Protein AF-A0A817ZYZ0-F1 (afdb_monomer_lite)

Foldseek 3Di:
DDDPVRVVVVLVVLVVVLVVVLVVQVVLQPPDPVVADQDAADQLVPDDLVPDRLSRLQNNCVNVVHDSHDTSVVSSVVSVVVSVVVVVVVVVVVVPPDDDDDDDDDDDDDDDDDDDDDDPPDDPPPDDDPVVSVVVSVVSCVVSDDDPDDDDDDDDPPPPPDDDDDDDDDLVCLCCVVVDPPDDVVSPVSNVVSVVVVVVVVVVVVVVVVVVVVVVVD

pLDDT: mean 71.79, std 19.06, range [24.38, 96.81]

Secondary structure (DSSP, 8-state):
---HHHHHHHHHHHHHHHHHHHHHHHHGGG--GGG---PPPPPGGG--TTT--HHHHHHHHHHTT----S-HHHHHHHHHHHHHHHHHHHHHHHTTSS----------------------------PPPHHHHHHHHHHHHHHS---SS----------TT---------HHHHHGGGGSTT--GGGHHHHHHHHHHHHHHHHHHHHHHHHHHHHTT-

Radius of gyration: 31.23 Å; chains: 1; bounding box: 71×42×100 Å

Sequence (218 aa):
MPSSLEWEETISMYKQACNEEIAEELNEDNISDHNIETRSASHHASIDIENLRVIDLKAELKARGQHVTGLKSDLKKRLAKILQQEKIDEEKTESSTNNNDEQQQQQQSSTTPNETASNSTKIETKEHTQADIDKLRKEIEAKYQLPSHRSILVHPTIAKGDKFDCRIVSLHYLLNYANKDTIKEKCFELYLFSEAFNEMLMRDYSYHIYRSLYSCLE

Structure (mmCIF, N/CA/C/O backbone):
data_AF-A0A817ZYZ0-F1
#
_entry.id   AF-A0A817ZYZ0-F1
#
loop_
_atom_site.group_PDB
_atom_site.id
_atom_site.type_symbol
_atom_site.label_atom_id
_atom_site.label_alt_id
_atom_site.label_comp_id
_atom_site.label_asym_id
_atom_site.label_entity_id
_atom_site.label_seq_id
_atom_site.pdbx_PDB_ins_code
_atom_site.Cartn_x
_atom_site.Cartn_y
_atom_site.Cartn_z
_atom_site.occupancy
_atom_site.B_iso_or_equiv
_atom_site.auth_seq_id
_atom_site.auth_comp_id
_atom_site.auth_asym_id
_atom_site.auth_atom_id
_atom_site.pdbx_PDB_model_num
ATOM 1 N N . MET A 1 1 ? 5.639 -3.763 -13.311 1.00 50.72 1 MET A N 1
ATOM 2 C CA . MET A 1 1 ? 4.348 -3.082 -13.056 1.00 50.72 1 MET A CA 1
ATOM 3 C C . MET A 1 1 ? 3.251 -4.107 -13.267 1.00 50.72 1 MET A C 1
ATOM 5 O O . MET A 1 1 ? 3.422 -4.881 -14.205 1.00 50.72 1 MET A O 1
ATOM 9 N N . PRO A 1 2 ? 2.188 -4.126 -12.447 1.00 67.81 2 PRO A N 1
ATOM 10 C CA . PRO A 1 2 ? 1.114 -5.096 -12.609 1.00 67.81 2 PRO A CA 1
ATOM 11 C C . PRO A 1 2 ? 0.503 -5.029 -14.011 1.00 67.81 2 PRO A C 1
ATOM 13 O O . PRO A 1 2 ? 0.390 -3.943 -14.601 1.00 67.81 2 PRO A O 1
ATOM 16 N N . SER A 1 3 ? 0.129 -6.183 -14.551 1.00 81.12 3 SER A N 1
ATOM 17 C CA . SER A 1 3 ? -0.647 -6.270 -15.785 1.00 81.12 3 SER A CA 1
ATOM 18 C C . SER A 1 3 ? -2.055 -5.689 -15.581 1.00 81.12 3 SER A C 1
ATOM 20 O O . SER A 1 3 ? -2.501 -5.466 -14.456 1.00 81.12 3 SER A O 1
ATOM 22 N N . SER A 1 4 ? -2.776 -5.415 -16.675 1.00 77.12 4 SER A N 1
ATOM 23 C CA . SER A 1 4 ? -4.171 -4.953 -16.564 1.00 77.12 4 SER A CA 1
ATOM 24 C C . SER A 1 4 ? -5.053 -5.987 -15.861 1.00 77.12 4 SER A C 1
ATOM 26 O O . SER A 1 4 ? -5.919 -5.610 -15.083 1.00 77.12 4 SER A O 1
ATOM 28 N N . LEU A 1 5 ? -4.783 -7.276 -16.100 1.00 83.19 5 LEU A N 1
ATOM 29 C CA . LEU A 1 5 ? -5.504 -8.382 -15.473 1.00 83.19 5 LEU A CA 1
ATOM 30 C C . LEU A 1 5 ? -5.254 -8.412 -13.961 1.00 83.19 5 LEU A C 1
ATOM 32 O O . LEU A 1 5 ? -6.193 -8.431 -13.177 1.00 83.19 5 LEU A O 1
ATOM 36 N N . GLU A 1 6 ? -3.984 -8.317 -13.558 1.00 83.38 6 GLU A N 1
ATOM 37 C CA . GLU A 1 6 ? -3.589 -8.294 -12.144 1.00 83.38 6 GLU A CA 1
ATOM 38 C C . GLU A 1 6 ? -4.199 -7.091 -11.408 1.00 83.38 6 GLU A C 1
ATOM 40 O O . GLU A 1 6 ? -4.553 -7.199 -10.235 1.00 83.38 6 GLU A O 1
ATOM 45 N N . TRP A 1 7 ? -4.358 -5.949 -12.093 1.00 78.19 7 TRP A N 1
ATOM 46 C CA . TRP A 1 7 ? -5.018 -4.757 -11.549 1.00 78.19 7 TRP A CA 1
ATOM 47 C C . TRP A 1 7 ? -6.526 -4.954 -11.348 1.00 78.19 7 TRP A C 1
ATOM 49 O O . TRP A 1 7 ? -7.082 -4.552 -10.326 1.00 78.19 7 TRP A O 1
ATOM 59 N N . GLU A 1 8 ? -7.201 -5.590 -12.305 1.00 83.81 8 GLU A N 1
ATOM 60 C CA . GLU A 1 8 ? -8.626 -5.921 -12.194 1.00 83.81 8 GLU A CA 1
ATOM 61 C C . GLU A 1 8 ? -8.887 -6.928 -11.068 1.00 83.81 8 GLU A C 1
ATOM 63 O O . GLU A 1 8 ? -9.817 -6.742 -10.278 1.00 83.81 8 GLU A O 1
ATOM 68 N N . GLU A 1 9 ? -8.025 -7.938 -10.933 1.00 88.06 9 GLU A N 1
ATOM 69 C CA . GLU A 1 9 ? -8.063 -8.900 -9.830 1.00 88.06 9 GLU A CA 1
ATOM 70 C C . GLU A 1 9 ? -7.889 -8.206 -8.474 1.00 88.06 9 GLU A C 1
ATOM 72 O O . GLU A 1 9 ? -8.689 -8.432 -7.563 1.00 88.06 9 GLU A O 1
ATOM 77 N N . THR A 1 10 ? -6.920 -7.290 -8.343 1.00 82.94 10 THR A N 1
ATOM 78 C CA . THR A 1 10 ? -6.727 -6.536 -7.090 1.00 82.94 10 THR A CA 1
ATOM 79 C C . THR A 1 10 ? -7.933 -5.669 -6.748 1.00 82.94 10 THR A C 1
ATOM 81 O O . THR A 1 10 ? -8.351 -5.633 -5.589 1.00 82.94 10 THR A O 1
ATOM 84 N N . ILE A 1 11 ? -8.538 -5.004 -7.739 1.00 81.19 11 ILE A N 1
ATOM 85 C CA . ILE A 1 11 ? -9.776 -4.240 -7.530 1.00 81.19 11 ILE A CA 1
ATOM 86 C C . ILE A 1 11 ? -10.903 -5.159 -7.045 1.00 81.19 11 ILE A C 1
ATOM 88 O O . ILE A 1 11 ? -11.660 -4.782 -6.148 1.00 81.19 11 ILE A O 1
ATOM 92 N N . SER A 1 12 ? -11.029 -6.355 -7.625 1.00 85.12 12 SER A N 1
ATOM 93 C CA . SER A 1 12 ? -12.042 -7.329 -7.218 1.00 85.12 12 SER A CA 1
ATOM 94 C C . SER A 1 12 ? -11.844 -7.776 -5.770 1.00 85.12 12 SER A C 1
ATOM 96 O O . SER A 1 12 ? -12.801 -7.770 -4.996 1.00 85.12 12 SER A O 1
ATOM 98 N N . MET A 1 13 ? -10.606 -8.088 -5.377 1.00 86.94 13 MET A N 1
ATOM 99 C CA . MET A 1 13 ? -10.274 -8.467 -4.000 1.00 86.94 13 MET A CA 1
ATOM 100 C C . MET A 1 13 ? -10.603 -7.353 -2.999 1.00 86.94 13 MET A C 1
ATOM 102 O O . MET A 1 13 ? -11.206 -7.617 -1.964 1.00 86.94 13 MET A O 1
ATOM 106 N N . TYR A 1 14 ? -10.279 -6.098 -3.323 1.00 82.75 14 TYR A N 1
ATOM 107 C CA . TYR A 1 14 ? -10.605 -4.947 -2.470 1.00 82.75 14 TYR A CA 1
ATOM 108 C C . TYR A 1 14 ? -12.114 -4.761 -2.283 1.00 82.75 14 TYR A C 1
ATOM 110 O O . TYR A 1 14 ? -12.578 -4.489 -1.177 1.00 82.75 14 TYR A O 1
ATOM 118 N N . LYS A 1 15 ? -12.897 -4.936 -3.353 1.00 84.56 15 LYS A N 1
ATOM 119 C CA . LYS A 1 15 ? -14.364 -4.885 -3.276 1.00 84.56 15 LYS A CA 1
ATOM 120 C C . LYS A 1 15 ? -14.929 -6.023 -2.435 1.00 84.56 15 LYS A C 1
ATOM 122 O O . LYS A 1 15 ? -15.888 -5.810 -1.700 1.00 84.56 15 LYS A O 1
ATOM 127 N N . GLN A 1 16 ? -14.350 -7.217 -2.539 1.00 86.00 16 GLN A N 1
ATOM 128 C CA . GLN A 1 16 ? -14.756 -8.354 -1.722 1.00 86.00 16 GLN A CA 1
ATOM 129 C C . GLN A 1 16 ? -14.481 -8.097 -0.236 1.00 86.00 16 GLN A C 1
ATOM 131 O O . GLN A 1 16 ? -15.401 -8.236 0.561 1.00 86.00 16 GLN A O 1
ATOM 136 N N . ALA A 1 17 ? -13.280 -7.630 0.118 1.00 84.31 17 ALA A N 1
ATOM 137 C CA . ALA A 1 17 ? -12.936 -7.279 1.498 1.00 84.31 17 ALA A CA 1
ATOM 138 C C . ALA A 1 17 ? -13.859 -6.185 2.066 1.00 84.31 17 ALA A C 1
ATOM 140 O O . ALA A 1 17 ? -14.333 -6.287 3.193 1.00 84.31 17 ALA A O 1
ATOM 141 N N . CYS A 1 18 ? -14.187 -5.175 1.254 1.00 83.69 18 CYS A N 1
ATOM 142 C CA . CYS A 1 18 ? -15.155 -4.142 1.619 1.00 83.69 18 CYS A CA 1
ATOM 143 C C . CYS A 1 18 ? -16.539 -4.737 1.941 1.00 83.69 18 CYS A C 1
ATOM 145 O O . CYS A 1 18 ? -17.142 -4.396 2.957 1.00 83.69 18 CYS A O 1
ATOM 147 N N . ASN A 1 19 ? -17.028 -5.659 1.106 1.00 79.75 19 ASN A N 1
ATOM 148 C CA . ASN A 1 19 ? -18.309 -6.332 1.323 1.00 79.75 19 ASN A CA 1
ATOM 149 C C . ASN A 1 19 ? -18.301 -7.249 2.555 1.00 79.75 19 ASN A C 1
ATOM 151 O O . ASN A 1 19 ? -19.318 -7.333 3.241 1.00 79.75 19 ASN A O 1
ATOM 155 N N . GLU A 1 20 ? -17.188 -7.930 2.828 1.00 83.56 20 GLU A N 1
ATOM 156 C CA . GLU A 1 20 ? -17.019 -8.777 4.014 1.00 83.56 20 GLU A CA 1
ATOM 157 C C . GLU A 1 20 ? -17.035 -7.937 5.301 1.00 83.56 20 GLU A C 1
ATOM 159 O O . GLU A 1 20 ? -17.792 -8.266 6.209 1.00 83.56 20 GLU A O 1
ATOM 164 N N . GLU A 1 21 ? -16.340 -6.793 5.349 1.00 80.12 21 GLU A N 1
ATOM 165 C CA . GLU A 1 21 ? -16.372 -5.876 6.508 1.00 80.12 21 GLU A CA 1
ATOM 166 C C . GLU A 1 21 ? -17.779 -5.293 6.739 1.00 80.12 21 GLU A C 1
ATOM 168 O O . GLU A 1 21 ? -18.246 -5.209 7.876 1.00 80.12 21 GLU A O 1
ATOM 173 N N . ILE A 1 22 ? -18.503 -4.954 5.663 1.00 78.00 22 ILE A N 1
ATOM 174 C CA . ILE A 1 22 ? -19.914 -4.542 5.751 1.00 78.00 22 ILE A CA 1
ATOM 175 C C . ILE A 1 22 ? -20.770 -5.674 6.342 1.00 78.00 22 ILE A C 1
ATOM 177 O O . ILE A 1 22 ? -21.634 -5.420 7.180 1.00 78.00 22 ILE A O 1
ATOM 181 N N . ALA A 1 23 ? -20.561 -6.918 5.904 1.00 77.81 23 ALA A N 1
ATOM 182 C CA . ALA A 1 23 ? -21.332 -8.065 6.374 1.00 77.81 23 ALA A CA 1
ATOM 183 C C . ALA A 1 23 ? -21.017 -8.431 7.833 1.00 77.81 23 ALA A C 1
ATOM 185 O O . ALA A 1 23 ? -21.926 -8.820 8.563 1.00 77.81 23 ALA A O 1
ATOM 186 N N . GLU A 1 24 ? -19.764 -8.302 8.269 1.00 75.88 24 GLU A N 1
ATOM 187 C CA . GLU A 1 24 ? -19.356 -8.525 9.658 1.00 75.88 24 GLU A CA 1
ATOM 188 C C . GLU A 1 24 ? -19.983 -7.497 10.603 1.00 75.88 24 GLU A C 1
ATOM 190 O O . GLU A 1 24 ? -20.628 -7.894 11.572 1.00 75.88 24 GLU A O 1
ATOM 195 N N . GLU A 1 25 ? -19.900 -6.198 10.292 1.00 70.69 25 GLU A N 1
ATOM 196 C CA . GLU A 1 25 ? -20.529 -5.149 11.112 1.00 70.69 25 GLU A CA 1
ATOM 197 C C . GLU A 1 25 ? -22.056 -5.329 11.205 1.00 70.69 25 GLU A C 1
ATOM 199 O O . GLU A 1 25 ? -22.631 -5.121 12.269 1.00 70.69 25 GLU A O 1
ATOM 204 N N . LEU A 1 26 ? -22.716 -5.790 10.132 1.00 67.94 26 LEU A N 1
ATOM 205 C CA . LEU A 1 26 ? -24.159 -6.075 10.142 1.00 67.94 26 LEU A CA 1
ATOM 206 C C . LEU A 1 26 ? -24.528 -7.387 10.863 1.00 67.94 26 LEU A C 1
ATOM 208 O O . LEU A 1 26 ? -25.645 -7.515 11.367 1.00 67.94 26 LEU A O 1
ATOM 212 N N . ASN A 1 27 ? -23.631 -8.377 10.914 1.00 65.25 27 ASN A N 1
ATOM 213 C CA . ASN A 1 27 ? -23.882 -9.667 11.569 1.00 65.25 27 ASN A CA 1
ATOM 214 C C . ASN A 1 27 ? -23.536 -9.665 13.068 1.00 65.25 27 ASN A C 1
ATOM 216 O O . ASN A 1 27 ? -24.168 -10.405 13.827 1.00 65.25 27 ASN A O 1
ATOM 220 N N . GLU A 1 28 ? -22.581 -8.848 13.527 1.00 54.69 28 GLU A N 1
ATOM 221 C CA . GLU A 1 28 ? -22.225 -8.731 14.955 1.00 54.69 28 GLU A CA 1
ATOM 222 C C . GLU A 1 28 ? -23.383 -8.166 15.816 1.00 54.69 28 GLU A C 1
ATOM 224 O O . GLU A 1 28 ? -23.441 -8.394 17.033 1.00 54.69 28 GLU A O 1
ATOM 229 N N . ASP A 1 29 ? -24.375 -7.522 15.195 1.00 54.25 29 ASP A N 1
ATOM 230 C CA . ASP A 1 29 ? -25.591 -7.048 15.863 1.00 54.25 29 ASP A CA 1
ATOM 231 C C . ASP A 1 29 ? -26.551 -8.1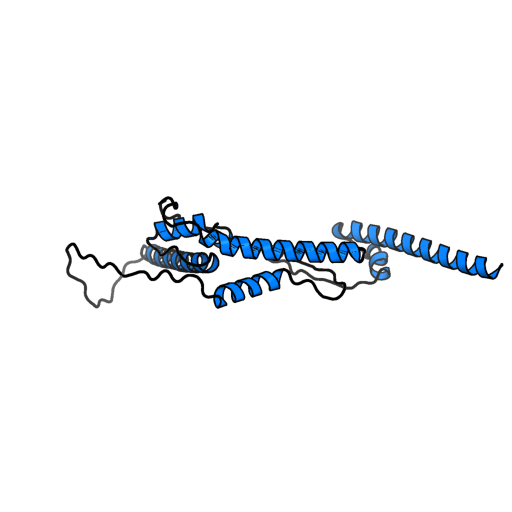85 16.273 1.00 54.25 29 ASP A C 1
ATOM 233 O O . ASP A 1 29 ? -27.331 -8.014 17.214 1.00 54.25 29 ASP A O 1
ATOM 237 N N . ASN A 1 30 ? -26.438 -9.383 15.676 1.00 51.84 30 ASN A N 1
ATOM 238 C CA . ASN A 1 30 ? -27.308 -10.539 15.960 1.00 51.84 30 ASN A CA 1
ATOM 239 C C . ASN A 1 30 ? -26.918 -11.360 17.206 1.00 51.84 30 ASN A C 1
ATOM 241 O O . ASN A 1 30 ? -27.543 -12.382 17.504 1.00 51.84 30 ASN A O 1
ATOM 245 N N . ILE A 1 31 ? -25.906 -10.942 17.974 1.00 55.81 31 ILE A N 1
ATOM 246 C CA . ILE A 1 31 ? -25.594 -11.592 19.255 1.00 55.81 31 ILE A CA 1
ATOM 247 C C . ILE A 1 31 ? -26.708 -11.262 20.255 1.00 55.81 31 ILE A C 1
ATOM 249 O O . ILE A 1 31 ? -26.768 -10.150 20.788 1.00 55.81 31 ILE A O 1
ATOM 253 N N . SER A 1 32 ? -27.576 -12.247 20.509 1.00 55.56 32 SER A N 1
ATOM 254 C CA . SER A 1 32 ? -28.676 -12.157 21.471 1.00 55.56 32 SER A CA 1
ATOM 255 C C . SER A 1 32 ? -28.164 -11.814 22.875 1.00 55.56 32 SER A C 1
ATOM 257 O O . SER A 1 32 ? -27.241 -12.470 23.369 1.00 55.56 32 SER A O 1
ATOM 259 N N . ASP A 1 33 ? -28.827 -10.874 23.555 1.00 58.09 33 ASP A N 1
ATOM 260 C CA . ASP A 1 33 ? -28.498 -10.396 24.915 1.00 58.09 33 ASP A CA 1
ATOM 261 C C . ASP A 1 33 ? -28.366 -11.502 25.977 1.00 58.09 33 ASP A C 1
ATOM 263 O O . ASP A 1 33 ? -27.727 -11.311 27.023 1.00 58.09 33 ASP A O 1
ATOM 267 N N . HIS A 1 34 ? -28.958 -12.670 25.711 1.00 55.44 34 HIS A N 1
ATOM 268 C CA . HIS A 1 34 ? -28.918 -13.832 26.591 1.00 55.44 34 HIS A CA 1
ATOM 269 C C . HIS A 1 34 ? -27.566 -14.548 26.648 1.00 55.44 34 HIS A C 1
ATOM 271 O O . HIS A 1 34 ? -27.314 -15.224 27.639 1.00 55.44 34 HIS A O 1
ATOM 277 N N . ASN A 1 35 ? -26.687 -14.378 25.657 1.00 57.28 35 ASN A N 1
ATOM 278 C CA . ASN A 1 35 ? -25.417 -15.115 25.583 1.00 57.28 35 ASN A CA 1
ATOM 279 C C . ASN A 1 35 ? -24.213 -14.333 26.148 1.00 57.28 35 ASN A C 1
ATOM 281 O O . ASN A 1 35 ? -23.063 -14.712 25.949 1.00 57.28 35 ASN A O 1
ATOM 285 N N . ILE A 1 36 ? -24.471 -13.206 26.819 1.00 65.31 36 ILE A N 1
ATOM 286 C CA . ILE A 1 36 ? -23.442 -12.280 27.306 1.00 65.31 36 ILE A CA 1
ATOM 287 C C . ILE A 1 36 ? -23.246 -12.503 28.805 1.00 65.31 36 ILE A C 1
ATOM 289 O O . ILE A 1 36 ? -24.108 -12.113 29.606 1.00 65.31 36 ILE A O 1
ATOM 293 N N . GLU A 1 37 ? -22.118 -13.125 29.161 1.00 60.81 37 GLU A N 1
ATOM 294 C CA . GLU A 1 37 ? -21.677 -13.337 30.543 1.00 60.81 37 GLU A CA 1
ATOM 295 C C . GLU A 1 37 ? -21.596 -12.006 31.301 1.00 60.81 37 GLU A C 1
ATOM 297 O O . GLU A 1 37 ? -20.947 -11.053 30.868 1.00 60.81 37 GLU A O 1
ATOM 302 N N . THR A 1 38 ? -22.238 -11.941 32.467 1.00 58.25 38 THR A N 1
ATOM 303 C CA . THR A 1 38 ? -22.106 -10.814 33.392 1.00 58.25 38 THR A CA 1
ATOM 304 C C . THR A 1 38 ? -20.776 -10.931 34.130 1.00 58.25 38 THR A C 1
ATOM 306 O O . THR A 1 38 ? -20.653 -11.711 35.075 1.00 58.25 38 THR A O 1
ATOM 309 N N . ARG A 1 39 ? -19.773 -10.175 33.684 1.00 66.31 39 ARG A N 1
ATOM 310 C CA . ARG A 1 39 ? -18.489 -10.007 34.381 1.00 66.31 39 ARG A CA 1
ATOM 311 C C . ARG A 1 39 ? -18.499 -8.708 35.192 1.00 66.31 39 ARG A C 1
ATOM 313 O O . ARG A 1 39 ? -19.362 -7.857 34.988 1.00 66.31 39 ARG A O 1
ATOM 320 N N . SER A 1 40 ? -17.566 -8.563 36.131 1.00 67.44 40 SER A N 1
ATOM 321 C CA . SER A 1 40 ? -17.344 -7.296 36.841 1.00 67.44 40 SER A CA 1
ATOM 322 C C . SER A 1 40 ? -16.772 -6.243 35.890 1.00 67.44 40 SER A C 1
ATOM 324 O O . SER A 1 40 ? -15.948 -6.586 35.046 1.00 67.44 40 SER A O 1
ATOM 326 N N .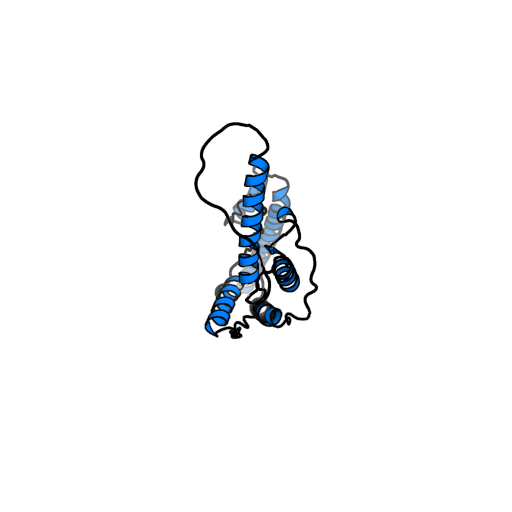 ALA A 1 41 ? -17.179 -4.981 36.045 1.00 76.81 41 ALA A N 1
ATOM 327 C CA . ALA A 1 41 ? -16.692 -3.872 35.225 1.00 76.81 41 ALA A CA 1
ATOM 328 C C . ALA A 1 41 ? -15.166 -3.715 35.356 1.00 76.81 41 ALA A C 1
ATOM 330 O O . ALA A 1 41 ? -14.651 -3.611 36.472 1.00 76.81 41 ALA A O 1
ATOM 331 N N . SER A 1 42 ? -14.447 -3.699 34.230 1.00 80.12 42 SER A N 1
ATOM 332 C CA . SER A 1 42 ? -12.992 -3.486 34.225 1.00 80.12 42 SER A CA 1
ATOM 333 C C . SER A 1 42 ? -12.654 -2.017 34.508 1.00 80.12 42 SER A C 1
ATOM 335 O O . SER A 1 42 ? -13.452 -1.131 34.221 1.00 80.12 42 SER A O 1
ATOM 337 N N . HIS A 1 43 ? -11.472 -1.722 35.053 1.00 80.94 43 HIS A N 1
ATOM 338 C CA . HIS A 1 43 ? -11.062 -0.345 35.368 1.00 80.94 43 HIS A CA 1
ATOM 339 C C . HIS A 1 43 ? -10.821 0.485 34.093 1.00 80.94 43 HIS A C 1
ATOM 341 O O . HIS A 1 43 ? -10.196 -0.016 33.153 1.00 80.94 43 HIS A O 1
ATOM 347 N N . HIS A 1 44 ? -11.235 1.760 34.065 1.00 79.25 44 HIS A N 1
ATOM 348 C CA . HIS A 1 44 ? -11.200 2.622 32.866 1.00 79.25 44 HIS A CA 1
ATOM 349 C C . HIS A 1 44 ? -9.836 2.687 32.163 1.00 79.25 44 HIS A C 1
ATOM 351 O O . HIS A 1 44 ? -9.779 2.666 30.937 1.00 79.25 44 HIS A O 1
ATOM 357 N N . ALA A 1 45 ? -8.735 2.667 32.919 1.00 77.75 45 ALA A N 1
ATOM 358 C CA . ALA A 1 45 ? -7.373 2.713 32.376 1.00 77.75 45 ALA A CA 1
ATOM 359 C C . ALA A 1 45 ? -6.908 1.417 31.674 1.00 77.75 45 ALA A C 1
ATOM 361 O O . ALA A 1 45 ? -5.920 1.438 30.944 1.00 77.75 45 ALA A O 1
ATOM 362 N N . SER A 1 46 ? -7.585 0.289 31.908 1.00 77.69 46 SER A N 1
ATOM 363 C CA . SER A 1 46 ? -7.225 -1.027 31.350 1.00 77.69 46 SER A CA 1
ATOM 364 C C . SER A 1 46 ? -7.998 -1.402 30.083 1.00 77.69 46 SER A C 1
ATOM 366 O O . SER A 1 46 ? -7.716 -2.432 29.474 1.00 77.69 46 SER A O 1
ATOM 368 N N . ILE A 1 47 ? -8.968 -0.577 29.680 1.00 81.00 47 ILE A N 1
ATOM 369 C CA . ILE A 1 47 ? -9.883 -0.874 28.581 1.00 81.00 47 ILE A CA 1
ATOM 370 C C . ILE A 1 47 ? -9.412 -0.156 27.312 1.00 81.00 47 ILE A C 1
ATOM 372 O O . ILE A 1 47 ? -9.424 1.072 27.239 1.00 81.00 47 ILE A O 1
ATOM 376 N N . ASP A 1 48 ? -9.056 -0.924 26.280 1.00 83.25 48 ASP A N 1
ATOM 377 C CA . ASP A 1 48 ? -8.759 -0.388 24.947 1.00 83.25 48 ASP A CA 1
ATOM 378 C C . ASP A 1 48 ? -10.013 -0.382 24.066 1.00 83.25 48 ASP A C 1
ATOM 380 O O . ASP A 1 48 ? -10.328 -1.350 23.375 1.00 83.25 48 ASP A O 1
ATOM 384 N N . ILE A 1 49 ? -10.735 0.737 24.089 1.00 82.25 49 ILE A N 1
ATOM 385 C CA . ILE A 1 49 ? -12.026 0.899 23.407 1.00 82.25 49 ILE A CA 1
ATOM 386 C C . ILE A 1 49 ? -11.918 0.664 21.894 1.00 82.25 49 ILE A C 1
ATOM 388 O O . ILE A 1 49 ? -12.890 0.230 21.272 1.00 82.25 49 ILE A O 1
ATOM 392 N N . GLU A 1 50 ? -10.760 0.931 21.284 1.00 82.12 50 GLU A N 1
ATOM 393 C CA . GLU A 1 50 ? -10.631 0.846 19.830 1.00 82.12 50 GLU A CA 1
ATOM 394 C C . GLU A 1 50 ? -10.583 -0.589 19.310 1.00 82.12 50 GLU A C 1
ATOM 396 O O . GLU A 1 50 ? -11.092 -0.856 18.219 1.00 82.12 50 GLU A O 1
ATOM 401 N N . ASN A 1 51 ? -10.068 -1.522 20.109 1.00 80.12 51 ASN A N 1
ATOM 402 C CA . ASN A 1 51 ? -9.829 -2.900 19.682 1.00 80.12 51 ASN A CA 1
ATOM 403 C C . ASN A 1 51 ? -10.784 -3.927 20.314 1.00 80.12 51 ASN A C 1
ATOM 405 O O . ASN A 1 51 ? -10.641 -5.127 20.079 1.00 80.12 51 ASN A O 1
ATOM 409 N N . LEU A 1 52 ? -11.775 -3.489 21.097 1.00 82.50 52 LEU A N 1
ATOM 410 C CA . LEU A 1 52 ? -12.765 -4.397 21.684 1.00 82.50 52 LEU A CA 1
ATOM 411 C C . LEU A 1 52 ? -13.734 -4.950 20.636 1.00 82.50 52 LEU A C 1
ATOM 413 O O . LEU A 1 52 ? -14.267 -4.227 19.788 1.00 82.50 52 LEU A O 1
ATOM 417 N N . ARG A 1 53 ? -14.024 -6.248 20.758 1.00 83.44 53 ARG A N 1
ATOM 418 C CA . ARG A 1 53 ? -15.080 -6.919 19.990 1.00 83.44 53 ARG A CA 1
ATOM 419 C C . ARG A 1 53 ? -16.449 -6.510 20.525 1.00 83.44 53 ARG A C 1
ATOM 421 O O . ARG A 1 53 ? -16.583 -6.167 21.698 1.00 83.44 53 ARG A O 1
ATOM 428 N N . VAL A 1 54 ? -17.491 -6.622 19.701 1.00 81.69 54 VAL A N 1
ATOM 429 C CA . VAL A 1 54 ? -18.871 -6.274 20.095 1.00 81.69 54 VAL A CA 1
ATOM 430 C C . VAL A 1 54 ? -19.331 -7.039 21.339 1.00 81.69 54 VAL A C 1
ATOM 432 O O . VAL A 1 54 ? -19.955 -6.448 22.214 1.00 81.69 54 VAL A O 1
ATOM 435 N N . ILE A 1 55 ? -18.964 -8.318 21.474 1.00 81.88 55 ILE A N 1
ATOM 436 C CA . ILE A 1 55 ? -19.272 -9.124 22.670 1.00 81.88 55 ILE A CA 1
ATOM 437 C C . ILE A 1 55 ? -18.683 -8.484 23.932 1.00 81.88 55 ILE A C 1
ATOM 439 O O . ILE A 1 55 ? -19.382 -8.338 24.934 1.00 81.88 55 ILE A O 1
ATOM 443 N N . ASP A 1 56 ? -17.416 -8.074 23.868 1.00 84.94 56 ASP A N 1
ATOM 444 C CA . ASP A 1 56 ? -16.693 -7.502 25.002 1.00 84.94 56 ASP A CA 1
ATOM 445 C C . ASP A 1 56 ? -17.223 -6.085 25.323 1.00 84.94 56 ASP A C 1
ATOM 447 O O . ASP A 1 56 ? -17.432 -5.751 26.488 1.00 84.94 56 ASP A O 1
ATOM 451 N N . LEU A 1 57 ? -17.567 -5.288 24.298 1.00 85.94 57 LEU A N 1
ATOM 452 C CA . LEU A 1 57 ? -18.240 -3.988 24.454 1.00 85.94 57 LEU A CA 1
ATOM 453 C C . LEU A 1 57 ? -19.601 -4.125 25.151 1.00 85.94 57 LEU A C 1
ATOM 455 O O . LEU A 1 57 ? -19.907 -3.367 26.074 1.00 85.94 57 LEU A O 1
ATOM 459 N N . LYS A 1 58 ? -20.424 -5.094 24.728 1.00 86.75 58 LYS A N 1
ATOM 460 C CA . LYS A 1 58 ? -21.721 -5.360 25.358 1.00 86.75 58 LYS A CA 1
ATOM 461 C C . LYS A 1 58 ? -21.544 -5.874 26.790 1.00 86.75 58 LYS A C 1
ATOM 463 O O . LYS A 1 58 ? -22.294 -5.454 27.665 1.00 86.75 58 LYS A O 1
ATOM 468 N N . ALA A 1 59 ? -20.553 -6.723 27.061 1.00 86.19 59 ALA A N 1
ATOM 469 C CA . ALA A 1 59 ? -20.266 -7.206 28.413 1.00 86.19 59 ALA A CA 1
ATOM 470 C C . ALA A 1 59 ? -19.873 -6.062 29.368 1.00 86.19 59 ALA A C 1
ATOM 472 O O . ALA A 1 59 ? -20.440 -5.963 30.455 1.00 86.19 59 ALA A O 1
ATOM 473 N N . GLU A 1 60 ? -18.981 -5.158 28.949 1.00 87.12 60 GLU A N 1
ATOM 474 C CA . GLU A 1 60 ? -18.552 -4.002 29.756 1.00 87.12 60 GLU A CA 1
ATOM 475 C C . GLU A 1 60 ? -19.678 -2.982 29.986 1.00 87.12 60 GLU A C 1
ATOM 477 O O . GLU A 1 60 ? -19.794 -2.411 31.074 1.00 87.12 60 GLU A O 1
ATOM 482 N N . LEU A 1 61 ? -20.546 -2.769 28.990 1.00 87.25 61 LEU A N 1
ATOM 483 C CA . LEU A 1 61 ? -21.747 -1.942 29.140 1.00 87.25 61 LEU A CA 1
ATOM 484 C C . LEU A 1 61 ? -22.761 -2.596 30.091 1.00 87.25 61 LEU A C 1
ATOM 486 O O . LEU A 1 61 ? -23.281 -1.925 30.983 1.00 87.25 61 LEU A O 1
ATOM 490 N N . LYS A 1 62 ? -22.996 -3.909 29.971 1.00 86.56 62 LYS A N 1
ATOM 491 C CA . LYS A 1 62 ? -23.900 -4.669 30.852 1.00 86.56 62 LYS A CA 1
ATOM 492 C C . LYS A 1 62 ? -23.408 -4.671 32.299 1.00 86.56 62 LYS A C 1
ATOM 494 O O . LYS A 1 62 ? -24.209 -4.475 33.209 1.00 86.56 62 LYS A O 1
ATOM 499 N N . ALA A 1 63 ? -22.099 -4.822 32.510 1.00 86.25 63 ALA A N 1
ATOM 500 C CA . ALA A 1 63 ? -21.459 -4.763 33.825 1.00 86.25 63 ALA A CA 1
ATOM 501 C C . ALA A 1 63 ? -21.664 -3.410 34.531 1.00 86.25 63 ALA A C 1
ATOM 503 O O . ALA A 1 63 ? -21.724 -3.351 35.756 1.00 86.25 63 ALA A O 1
ATOM 504 N N . ARG A 1 64 ? -21.827 -2.331 33.755 1.00 86.00 64 ARG A N 1
ATOM 505 C CA . ARG A 1 64 ? -22.104 -0.962 34.227 1.00 86.00 64 ARG A CA 1
ATOM 506 C C . ARG A 1 64 ? -23.595 -0.611 34.266 1.00 86.00 64 ARG A C 1
ATOM 508 O O . ARG A 1 64 ? -23.947 0.550 34.466 1.00 86.00 64 ARG A O 1
ATOM 515 N N . GLY A 1 65 ? -24.478 -1.586 34.037 1.00 81.50 65 GLY A N 1
ATOM 516 C CA . GLY A 1 65 ? -25.930 -1.380 34.008 1.00 81.50 65 GLY A CA 1
ATOM 517 C C . GLY A 1 65 ? -26.412 -0.540 32.823 1.00 81.50 65 GLY A C 1
ATOM 518 O O . GLY A 1 65 ? -27.459 0.099 32.900 1.00 81.50 65 GLY A O 1
ATOM 519 N N . GLN A 1 66 ? -25.641 -0.503 31.737 1.00 85.81 66 GLN A N 1
ATOM 520 C CA . GLN A 1 66 ? -25.930 0.301 30.556 1.00 85.81 66 GLN A CA 1
ATOM 521 C C . GLN A 1 66 ? -26.568 -0.539 29.460 1.00 85.81 66 GLN A C 1
ATOM 523 O O . GLN A 1 66 ? -26.423 -1.758 29.389 1.00 85.81 66 GLN A O 1
ATOM 528 N N . HIS A 1 67 ? -27.283 0.146 28.577 1.00 81.38 67 HIS A N 1
ATOM 529 C CA . HIS A 1 67 ? -27.944 -0.482 27.448 1.00 81.38 67 HIS A CA 1
ATOM 530 C C . HIS A 1 67 ? -26.927 -0.986 26.408 1.00 81.38 67 HIS A C 1
ATOM 532 O O . HIS A 1 67 ? -25.989 -0.269 26.045 1.00 81.38 67 HIS A O 1
ATOM 538 N N . VAL A 1 68 ? -27.146 -2.203 25.904 1.00 83.06 68 VAL A N 1
ATOM 539 C CA . VAL A 1 68 ? -26.185 -2.985 25.099 1.00 83.06 68 VAL A CA 1
ATOM 540 C C . VAL A 1 68 ? -26.573 -3.160 23.630 1.00 83.06 68 VAL A C 1
ATOM 542 O O . VAL A 1 68 ? -25.902 -3.891 22.908 1.00 83.06 68 VAL A O 1
ATOM 545 N N . THR A 1 69 ? -27.620 -2.484 23.155 1.00 80.12 69 THR A N 1
ATOM 546 C CA . THR A 1 69 ? -28.009 -2.558 21.737 1.00 80.12 69 THR A CA 1
ATOM 547 C C . THR A 1 69 ? -27.527 -1.341 20.939 1.00 80.12 69 THR A C 1
ATOM 549 O O . THR A 1 69 ? -27.227 -0.272 21.507 1.00 80.12 69 THR A O 1
ATOM 552 N N . GLY A 1 70 ? -27.442 -1.533 19.620 1.00 74.31 70 GLY A N 1
ATOM 553 C CA . GLY A 1 70 ? -26.902 -0.595 18.635 1.00 74.31 70 GLY A CA 1
ATOM 554 C C . GLY A 1 70 ? -25.567 -1.059 18.044 1.00 74.31 70 GLY A C 1
ATOM 555 O O . GLY A 1 70 ? -24.932 -1.956 18.601 1.00 74.31 70 GLY A O 1
ATOM 556 N N . LEU A 1 71 ? -25.148 -0.400 16.956 1.00 75.12 71 LEU A N 1
ATOM 557 C CA . LEU A 1 71 ? -23.920 -0.713 16.219 1.00 75.12 71 LEU A CA 1
ATOM 558 C C . LEU A 1 71 ? -22.682 -0.668 17.123 1.00 75.12 71 LEU A C 1
ATOM 560 O O . LEU A 1 71 ? -22.614 0.107 18.085 1.00 75.12 71 LEU A O 1
ATOM 564 N N . LYS A 1 72 ? -21.629 -1.391 16.735 1.00 81.12 72 LYS A N 1
ATOM 565 C CA . LYS A 1 72 ? -20.308 -1.371 17.389 1.00 81.12 72 LYS A CA 1
ATOM 566 C C . LYS A 1 72 ? -19.796 0.040 17.674 1.00 81.12 72 LYS A C 1
ATOM 568 O O . LYS A 1 72 ? -19.302 0.311 18.768 1.00 81.12 72 LYS A O 1
ATOM 573 N N . SER A 1 73 ? -19.952 0.962 16.723 1.00 77.88 73 SER A N 1
ATOM 574 C CA . SER A 1 73 ? -19.528 2.360 16.882 1.00 77.88 73 SER A CA 1
ATOM 575 C C . SER A 1 73 ? -20.304 3.106 17.979 1.00 77.88 73 SER A C 1
ATOM 577 O O . SER A 1 73 ? -19.727 3.927 18.695 1.00 77.88 73 SER A O 1
ATOM 579 N N . ASP A 1 74 ? -21.586 2.798 18.169 1.00 80.25 74 ASP A N 1
ATOM 580 C CA . ASP A 1 74 ? -22.416 3.395 19.213 1.00 80.25 74 ASP A CA 1
ATOM 581 C C . ASP A 1 74 ? -22.138 2.771 20.579 1.00 80.25 74 ASP A C 1
ATOM 583 O O . ASP A 1 74 ? -22.081 3.494 21.578 1.00 80.25 74 ASP A O 1
ATOM 587 N N . LEU A 1 75 ? -21.878 1.460 20.627 1.00 85.75 75 LEU A N 1
ATOM 588 C CA . LEU A 1 75 ? -21.399 0.780 21.832 1.00 85.75 75 LEU A CA 1
ATOM 589 C C . LEU A 1 75 ? -20.050 1.359 22.284 1.00 85.75 75 LEU A C 1
ATOM 591 O O . LEU A 1 75 ? -19.900 1.701 23.459 1.00 85.75 75 LEU A O 1
ATOM 595 N N . LYS A 1 76 ? -19.112 1.577 21.349 1.00 86.94 76 LYS A N 1
ATOM 596 C CA . LYS A 1 76 ? -17.826 2.248 21.606 1.00 86.94 76 LYS A CA 1
ATOM 597 C C . LYS A 1 76 ? -18.017 3.655 22.172 1.00 86.94 76 LYS A C 1
ATOM 599 O O . LYS A 1 76 ? -17.453 3.969 23.216 1.00 86.94 76 LYS A O 1
ATOM 604 N N . LYS A 1 77 ? -18.829 4.503 21.527 1.00 85.38 77 LYS A N 1
ATOM 605 C CA . LYS A 1 77 ? -19.100 5.877 22.004 1.00 85.38 77 LYS A CA 1
ATOM 606 C C . LYS A 1 77 ? -19.736 5.887 23.391 1.00 85.38 77 LYS A C 1
ATOM 608 O O . LYS A 1 77 ? -19.369 6.709 24.230 1.00 85.38 77 LYS A O 1
ATOM 613 N N . ARG A 1 78 ? -20.698 4.990 23.631 1.00 88.12 78 ARG A N 1
ATOM 614 C CA . ARG A 1 78 ? -21.390 4.868 24.918 1.00 88.12 78 ARG A CA 1
ATOM 615 C C . ARG A 1 78 ? -20.403 4.480 26.014 1.00 88.12 78 ARG A C 1
ATOM 617 O O . ARG A 1 78 ? -20.343 5.179 27.021 1.00 88.12 78 ARG A O 1
ATOM 624 N N . LEU A 1 79 ? -19.593 3.445 25.782 1.00 86.88 79 LEU A N 1
ATOM 625 C CA . LEU A 1 79 ? -18.559 3.008 26.719 1.00 86.88 79 LEU A CA 1
ATOM 626 C C . LEU A 1 79 ? -17.529 4.119 26.966 1.00 86.88 79 LEU A C 1
ATOM 628 O O . LEU A 1 79 ? -17.265 4.451 28.115 1.00 86.88 79 LEU A O 1
ATOM 632 N N . ALA A 1 80 ? -17.039 4.781 25.914 1.00 88.25 80 ALA A N 1
ATOM 633 C CA . ALA A 1 80 ? -16.090 5.891 26.027 1.00 88.25 80 ALA A CA 1
ATOM 634 C C . ALA A 1 80 ? -16.605 7.041 26.894 1.00 88.25 80 ALA A C 1
ATOM 636 O O . ALA A 1 80 ? -15.864 7.557 27.728 1.00 88.25 80 ALA A O 1
ATOM 637 N N . LYS A 1 81 ? -17.879 7.417 26.745 1.00 88.81 81 LYS A N 1
ATOM 638 C CA . LYS A 1 81 ? -18.491 8.461 27.572 1.00 88.81 81 LYS A CA 1
ATOM 639 C C . LYS A 1 81 ? -18.519 8.077 29.055 1.00 88.81 81 LYS A C 1
ATOM 641 O O . LYS A 1 81 ? -18.292 8.932 29.904 1.00 88.81 81 LYS A O 1
ATOM 646 N N . ILE A 1 82 ? -18.789 6.809 29.363 1.00 86.88 82 ILE A N 1
ATOM 647 C CA . ILE A 1 82 ? -18.845 6.321 30.747 1.00 86.88 82 ILE A CA 1
ATOM 648 C C . ILE A 1 82 ? -17.446 6.265 31.357 1.00 86.88 82 ILE A C 1
ATOM 650 O O . ILE A 1 82 ? -17.255 6.758 32.460 1.00 86.88 82 ILE A O 1
ATOM 654 N N . LEU A 1 83 ? -16.454 5.758 30.622 1.00 87.12 83 LEU A N 1
ATOM 655 C CA . LEU A 1 83 ? -15.070 5.702 31.104 1.00 87.12 83 LEU A CA 1
ATOM 656 C C . LEU A 1 83 ? -14.476 7.099 31.323 1.00 87.12 83 LEU A C 1
ATOM 658 O O . LEU A 1 83 ? -13.742 7.320 32.280 1.00 87.12 83 LEU A O 1
ATOM 662 N N . GLN A 1 84 ? -14.823 8.065 30.467 1.00 85.44 84 GLN A N 1
ATOM 663 C CA . GLN A 1 84 ? -14.462 9.466 30.687 1.00 85.44 84 GLN A CA 1
ATOM 664 C C . GLN A 1 84 ? -15.104 10.030 31.958 1.00 85.44 84 GLN A C 1
ATOM 666 O O . GLN A 1 84 ? -14.450 10.775 32.680 1.00 85.44 84 GLN A O 1
ATOM 671 N N . GLN A 1 85 ? -16.357 9.669 32.243 1.00 83.75 85 GLN A N 1
ATOM 672 C CA . GLN A 1 85 ? -17.043 10.090 33.462 1.00 83.75 85 GLN A CA 1
ATOM 673 C C . GLN A 1 85 ? -16.410 9.462 34.715 1.00 83.75 85 GLN A C 1
ATOM 675 O O . GLN A 1 85 ? -16.117 10.195 35.653 1.00 83.75 85 GLN A O 1
ATOM 680 N N . GLU A 1 86 ? -16.119 8.155 34.698 1.00 85.25 86 GLU A N 1
ATOM 681 C CA . GLU A 1 86 ? -15.409 7.444 35.778 1.00 85.25 86 GLU A CA 1
ATOM 682 C C . GLU A 1 86 ? -14.060 8.109 36.082 1.00 85.25 86 GLU A C 1
ATOM 684 O O . GLU A 1 86 ? -13.758 8.413 37.233 1.00 85.25 86 GLU A O 1
ATOM 689 N N . LYS A 1 87 ? -13.294 8.440 35.036 1.00 84.19 87 LYS A N 1
ATOM 690 C CA . LYS A 1 87 ? -12.014 9.137 35.175 1.00 84.19 87 LYS A CA 1
ATOM 691 C C . LYS A 1 87 ? -12.154 10.528 35.810 1.00 84.19 87 LYS A C 1
ATOM 693 O O . LYS A 1 87 ? -11.354 10.894 36.665 1.00 84.19 87 LYS A O 1
ATOM 698 N N . ILE A 1 88 ? -13.159 11.308 35.403 1.00 81.88 88 ILE A N 1
ATOM 699 C CA . ILE A 1 88 ? -13.419 12.642 35.972 1.00 81.88 88 ILE A CA 1
ATOM 700 C C . ILE A 1 88 ? -13.826 12.539 37.447 1.00 81.88 88 ILE A C 1
ATOM 702 O O . ILE A 1 88 ? -13.450 13.394 38.250 1.00 81.88 88 ILE A O 1
ATOM 706 N N . ASP A 1 89 ? -14.614 11.529 37.805 1.00 80.19 89 ASP A N 1
ATOM 707 C CA . ASP A 1 89 ? -15.073 11.339 39.178 1.00 80.19 89 ASP A CA 1
ATOM 708 C C . ASP A 1 89 ? -13.931 10.850 40.090 1.00 80.19 89 ASP A C 1
ATOM 710 O O . ASP A 1 89 ? -13.811 11.348 41.210 1.00 80.19 89 ASP A O 1
ATOM 714 N N . GLU A 1 90 ? -13.019 10.007 39.589 1.00 76.94 90 GLU A N 1
ATOM 715 C CA . GLU A 1 90 ? -11.784 9.627 40.293 1.00 76.94 90 GLU A CA 1
ATOM 716 C C . GLU A 1 90 ? -10.846 10.821 40.538 1.00 76.94 90 GLU A C 1
ATOM 718 O O . GLU A 1 90 ? -10.411 11.041 41.673 1.00 76.94 90 GLU A O 1
ATOM 723 N N . GLU A 1 91 ? -10.607 11.659 39.520 1.00 73.44 91 GLU A N 1
ATOM 724 C CA . GLU A 1 91 ? -9.783 12.875 39.642 1.00 73.44 91 GLU A CA 1
ATOM 725 C C . GLU A 1 91 ? -10.371 13.873 40.670 1.00 73.44 91 GLU A C 1
ATOM 727 O O . GLU A 1 91 ? -9.632 14.576 41.371 1.00 73.44 91 GLU A O 1
ATOM 732 N N . LYS A 1 92 ? -11.702 13.912 40.830 1.00 68.06 92 LYS A N 1
ATOM 733 C CA . LYS A 1 92 ? -12.383 14.713 41.869 1.00 68.06 92 LYS A CA 1
ATOM 734 C C . LYS A 1 92 ? -12.258 14.113 43.271 1.00 68.06 92 LYS A C 1
ATOM 736 O O . LYS A 1 92 ? -12.184 14.855 44.252 1.00 68.06 92 LYS A O 1
ATOM 741 N N . THR A 1 93 ? -12.226 12.788 43.393 1.00 58.25 93 THR A N 1
ATOM 742 C CA . THR A 1 93 ? -12.014 12.120 44.686 1.00 58.25 93 THR A CA 1
ATOM 743 C C . THR A 1 93 ? -10.557 12.170 45.150 1.00 58.25 93 THR A C 1
ATOM 745 O O . THR A 1 93 ? -10.315 12.382 46.337 1.00 58.25 93 THR A O 1
ATOM 748 N N . GLU A 1 94 ? -9.575 12.089 44.246 1.00 52.19 94 GLU A N 1
ATOM 749 C CA . GLU A 1 94 ? -8.149 12.195 44.604 1.00 52.19 94 GLU A CA 1
ATOM 750 C C . GLU A 1 94 ? -7.725 13.626 44.977 1.00 52.19 94 GLU A C 1
ATOM 752 O O . GLU A 1 94 ? -6.876 13.820 45.850 1.00 52.19 94 GLU A O 1
ATOM 757 N N . SER A 1 95 ? -8.376 14.647 44.409 1.00 45.41 95 SER A N 1
ATOM 758 C CA . SER A 1 95 ? -8.162 16.056 44.782 1.00 45.41 95 SER A CA 1
ATOM 759 C C . SER A 1 95 ? -8.795 16.456 46.123 1.00 45.41 95 SER A C 1
ATOM 761 O O . SER A 1 95 ? -8.556 17.561 46.603 1.00 45.41 95 SER A O 1
ATOM 763 N N . SER A 1 96 ? -9.529 15.550 46.779 1.00 43.50 96 SER A N 1
ATOM 764 C CA . SER A 1 96 ? -10.185 15.802 48.071 1.00 43.50 96 SER A CA 1
ATOM 765 C C . SER A 1 96 ? -9.404 15.283 49.294 1.00 43.50 96 SER A C 1
ATOM 767 O O . SER A 1 96 ? -9.923 15.339 50.406 1.00 43.50 96 SER A O 1
ATOM 769 N N . THR A 1 97 ? -8.153 14.815 49.135 1.00 40.41 97 THR A N 1
ATOM 770 C CA . THR A 1 97 ? -7.338 14.286 50.261 1.00 40.41 97 THR A CA 1
ATOM 771 C C . THR A 1 97 ? -6.135 15.158 50.647 1.00 40.41 97 THR A C 1
ATOM 773 O O . THR A 1 97 ? -5.242 14.692 51.345 1.00 40.41 97 THR A O 1
ATOM 776 N N . ASN A 1 98 ? -6.088 16.434 50.248 1.00 37.94 98 ASN A N 1
ATOM 777 C CA . ASN A 1 98 ? -5.119 17.384 50.806 1.00 37.94 98 ASN A CA 1
ATOM 778 C C . ASN A 1 98 ? -5.712 18.793 50.948 1.00 37.94 98 ASN A C 1
ATOM 780 O O . ASN A 1 98 ? -5.956 19.475 49.957 1.00 37.94 98 ASN A O 1
ATOM 784 N N . ASN A 1 99 ? -5.803 19.211 52.215 1.00 30.14 99 ASN A N 1
ATOM 785 C CA . ASN A 1 99 ? -6.116 20.531 52.779 1.00 30.14 99 ASN A CA 1
ATOM 786 C C . ASN A 1 99 ? -7.571 20.781 53.218 1.00 30.14 99 ASN A C 1
ATOM 788 O O . ASN A 1 99 ? -8.471 21.037 52.423 1.00 30.14 99 ASN A O 1
ATOM 792 N N . ASN A 1 100 ? -7.730 20.783 54.548 1.00 33.97 100 ASN A N 1
ATOM 793 C CA . ASN A 1 100 ? -8.711 21.575 55.287 1.00 33.97 100 ASN A CA 1
ATOM 794 C C . ASN A 1 100 ? -8.651 23.047 54.836 1.00 33.97 100 ASN A C 1
ATOM 796 O O . ASN A 1 100 ? -7.568 23.627 54.825 1.00 33.97 100 ASN A O 1
ATOM 800 N N . ASP A 1 101 ? -9.778 23.652 54.473 1.00 33.22 101 ASP A N 1
ATOM 801 C CA . ASP A 1 101 ? -10.533 24.560 55.351 1.00 33.22 101 ASP A CA 1
ATOM 802 C C . ASP A 1 101 ? -11.694 25.220 54.579 1.00 33.22 101 ASP A C 1
ATOM 804 O O . ASP A 1 101 ? -11.525 25.788 53.507 1.00 33.22 101 ASP A O 1
ATOM 808 N N . GLU A 1 102 ? -12.870 25.109 55.196 1.00 32.22 102 GLU A N 1
ATOM 809 C CA . GLU A 1 102 ? -13.993 26.052 55.243 1.00 32.22 102 GLU A CA 1
ATOM 810 C C . GLU A 1 102 ? -14.644 26.676 53.980 1.00 32.22 102 GLU A C 1
ATOM 812 O O . GLU A 1 102 ? -14.056 27.445 53.229 1.00 32.22 102 GLU A O 1
ATOM 817 N N . GLN A 1 103 ? -15.984 26.515 53.969 1.00 33.34 103 GLN A N 1
ATOM 818 C CA . GLN A 1 103 ? -17.035 27.367 53.371 1.00 33.34 103 GLN A CA 1
ATOM 819 C C . GLN A 1 103 ? -17.263 27.201 51.849 1.00 33.34 103 GLN A C 1
ATOM 821 O O . GLN A 1 103 ? -16.372 27.383 51.041 1.00 33.34 103 GLN A O 1
ATOM 826 N N . GLN A 1 104 ? -18.456 26.860 51.344 1.00 33.72 104 GLN A N 1
ATOM 827 C CA . GLN A 1 104 ? -19.796 27.306 51.734 1.00 33.72 104 GLN A CA 1
ATOM 828 C C . GLN A 1 104 ? -20.880 26.272 51.366 1.00 33.72 104 GLN A C 1
ATOM 830 O O . GLN A 1 104 ? -20.864 25.653 50.306 1.00 33.72 104 GLN A O 1
ATOM 835 N N . GLN A 1 105 ? -21.840 26.138 52.280 1.00 33.84 105 GLN A N 1
ATOM 836 C CA . GLN A 1 105 ? -23.074 25.360 52.186 1.00 33.84 105 GLN A CA 1
ATOM 837 C C . GLN A 1 105 ? -24.109 25.995 51.249 1.00 33.84 105 GLN A C 1
ATOM 839 O O . GLN A 1 105 ? -24.207 27.219 51.207 1.00 33.84 105 GLN A O 1
ATOM 844 N N . GLN A 1 106 ? -24.958 25.133 50.667 1.00 31.95 106 GLN A N 1
ATOM 845 C CA . GLN A 1 106 ? -26.431 25.208 50.478 1.00 31.95 106 GLN A CA 1
ATOM 846 C C . GLN A 1 106 ? -26.784 24.533 49.133 1.00 31.95 106 GLN A C 1
ATOM 848 O O . GLN A 1 106 ? -26.217 24.895 48.116 1.00 31.95 106 GLN A O 1
ATOM 853 N N . GLN A 1 107 ? -27.659 23.529 49.007 1.00 33.06 107 GLN A N 1
ATOM 854 C CA . GLN A 1 107 ? -28.857 23.175 49.770 1.00 33.06 107 GLN A CA 1
ATOM 855 C C . GLN A 1 107 ? -29.234 21.682 49.573 1.00 33.06 107 GLN A C 1
ATOM 857 O O . GLN A 1 107 ? -29.289 21.189 48.453 1.00 33.06 107 GLN A O 1
ATOM 862 N N . GLN A 1 108 ? -29.562 21.041 50.702 1.00 34.56 108 GLN A N 1
ATOM 863 C CA . GLN A 1 108 ? -30.687 20.116 50.955 1.00 34.56 108 GLN A CA 1
ATOM 864 C C . GLN A 1 108 ? -30.761 18.724 50.279 1.00 34.56 108 GLN A C 1
ATOM 866 O O . GLN A 1 108 ? -31.453 18.489 49.295 1.00 34.56 108 GLN A O 1
ATOM 871 N N . SER A 1 109 ? -30.159 17.766 50.991 1.00 30.52 109 SER A N 1
ATOM 872 C CA . SER A 1 109 ? -30.701 16.453 51.405 1.00 30.52 109 SER A CA 1
ATOM 873 C C . SER A 1 109 ? -32.097 16.582 52.075 1.00 30.52 109 SER A C 1
ATOM 875 O O . SER A 1 109 ? -32.399 17.647 52.601 1.00 30.52 109 SER A O 1
ATOM 877 N N . SER A 1 110 ? -33.013 15.613 52.213 1.00 32.12 110 SER A N 1
ATOM 878 C CA . SER A 1 110 ? -32.992 14.135 52.270 1.00 32.12 110 SER A CA 1
ATOM 879 C C . SER A 1 110 ? -34.413 13.657 52.628 1.00 32.12 110 SER A C 1
ATOM 881 O O . SER A 1 110 ? -35.003 14.290 53.499 1.00 32.12 110 SER A O 1
ATOM 883 N N . THR A 1 111 ? -34.895 12.501 52.142 1.00 24.67 111 THR A N 1
ATOM 884 C CA . THR A 1 111 ? -35.418 11.398 53.000 1.00 24.67 111 THR A CA 1
ATOM 885 C C . THR A 1 111 ? -35.587 10.089 52.197 1.00 24.67 111 THR A C 1
ATOM 887 O O . THR A 1 111 ? -36.200 10.074 51.136 1.00 24.67 111 THR A O 1
ATOM 890 N N . THR A 1 112 ? -35.010 9.004 52.712 1.00 28.67 112 THR A N 1
ATOM 891 C CA . THR A 1 112 ? -35.144 7.563 52.371 1.00 28.67 112 THR A CA 1
ATOM 892 C C . THR A 1 112 ? -36.499 6.982 52.851 1.00 28.67 112 THR A C 1
ATOM 894 O O . THR A 1 112 ? -37.228 7.712 53.521 1.00 28.67 112 THR A O 1
ATOM 897 N N . PRO A 1 113 ? -36.805 5.662 52.767 1.00 44.72 113 PRO A N 1
ATOM 898 C CA . PRO A 1 113 ? -36.614 4.609 51.740 1.00 44.72 113 PRO A CA 1
ATOM 899 C C . PRO A 1 113 ? -37.931 3.806 51.464 1.00 44.72 113 PRO A C 1
ATOM 901 O O . PRO A 1 113 ? -38.795 3.778 52.332 1.00 44.72 113 PRO A O 1
ATOM 904 N N . ASN A 1 114 ? -38.097 3.114 50.317 1.00 24.38 114 ASN A N 1
ATOM 905 C CA . ASN A 1 114 ? -38.677 1.745 50.211 1.00 24.38 114 ASN A CA 1
ATOM 906 C C . ASN A 1 114 ? -39.074 1.288 48.790 1.00 24.38 114 ASN A C 1
ATOM 908 O O . ASN A 1 114 ? -39.311 2.069 47.877 1.00 24.38 114 ASN A O 1
ATOM 912 N N . GLU A 1 115 ? -39.117 -0.039 48.706 1.00 30.08 115 GLU A N 1
ATOM 913 C CA . GLU A 1 115 ? -39.355 -1.013 47.642 1.00 30.08 115 GLU A CA 1
ATOM 914 C C . GLU A 1 115 ? -40.522 -0.790 46.654 1.00 30.08 115 GLU A C 1
ATOM 916 O O . GLU A 1 115 ? -41.559 -0.206 46.956 1.00 30.08 115 GLU A O 1
ATOM 921 N N . THR A 1 116 ? -40.383 -1.489 45.515 1.00 32.94 116 THR A N 1
ATOM 922 C CA . THR A 1 116 ? -41.428 -1.986 44.590 1.00 32.94 116 THR A CA 1
ATOM 923 C C . THR A 1 116 ? -42.218 -0.985 43.737 1.00 32.94 116 THR A C 1
ATOM 925 O O . THR A 1 116 ? -43.236 -0.454 44.156 1.00 32.94 116 THR A O 1
ATOM 928 N N . ALA A 1 117 ? -41.844 -0.890 42.454 1.00 28.53 117 ALA A N 1
ATOM 929 C CA . ALA 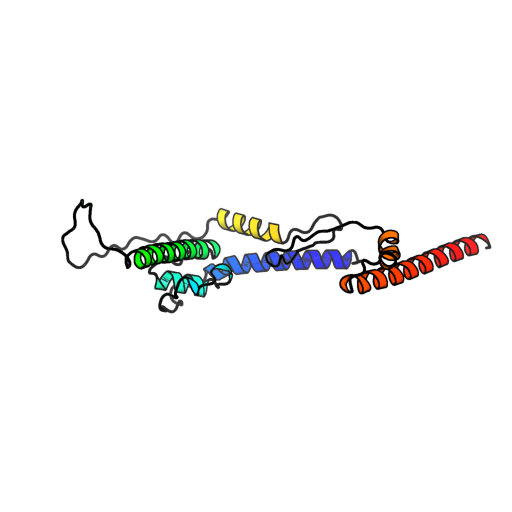A 1 117 ? -42.766 -0.814 41.308 1.00 28.53 117 ALA A CA 1
ATOM 930 C C . ALA A 1 117 ? -41.960 -1.042 40.014 1.00 28.53 117 ALA A C 1
ATOM 932 O O . ALA A 1 117 ? -41.193 -0.191 39.576 1.00 28.53 117 ALA A O 1
ATOM 933 N N . SER A 1 118 ? -41.952 -2.262 39.473 1.00 39.03 118 SER A N 1
ATOM 934 C CA . SER A 1 118 ? -42.667 -2.561 38.222 1.00 39.03 118 SER A CA 1
ATOM 935 C C . SER A 1 118 ? -42.985 -1.322 37.374 1.00 39.03 118 SER A C 1
ATOM 937 O O . SER A 1 118 ? -44.007 -0.672 37.544 1.00 39.03 118 SER A O 1
ATOM 939 N N . ASN A 1 119 ? -42.119 -1.031 36.407 1.00 28.25 119 ASN A N 1
ATOM 940 C CA . ASN A 1 119 ? -42.565 -0.397 35.178 1.00 28.25 119 ASN A CA 1
ATOM 941 C C . ASN A 1 119 ? -41.870 -1.078 34.007 1.00 28.25 119 ASN A C 1
ATOM 943 O O . ASN A 1 119 ? -40.724 -0.810 33.656 1.00 28.25 119 ASN A O 1
ATOM 947 N N . SER A 1 120 ? -42.617 -2.024 33.447 1.00 39.84 120 SER A N 1
ATOM 948 C CA . SER A 1 120 ? -42.478 -2.550 32.103 1.00 39.84 120 SER A CA 1
ATOM 949 C C . SER A 1 120 ? -42.544 -1.397 31.101 1.00 39.84 120 SER A C 1
ATOM 951 O O . SER A 1 120 ? -43.604 -1.088 30.552 1.00 39.84 120 SER A O 1
ATOM 953 N N . THR A 1 121 ? -41.417 -0.740 30.862 1.00 30.84 121 THR A N 1
ATOM 954 C CA . THR A 1 121 ? -41.285 0.153 29.717 1.00 30.84 121 THR A CA 1
ATOM 955 C C . THR A 1 121 ? -41.088 -0.736 28.500 1.00 30.84 121 THR A C 1
ATOM 957 O O . THR A 1 121 ? -40.020 -1.306 28.310 1.00 30.84 121 THR A O 1
ATOM 960 N N . LYS A 1 122 ? -42.164 -0.908 27.724 1.00 38.91 122 LYS A N 1
ATOM 961 C CA . LYS A 1 122 ? -42.163 -1.381 26.332 1.00 38.91 122 LYS A CA 1
ATOM 962 C C . LYS A 1 122 ? -40.896 -0.890 25.620 1.00 38.91 122 LYS A C 1
ATOM 964 O O . LYS A 1 122 ? -40.796 0.293 25.305 1.00 38.91 122 LYS A O 1
ATOM 969 N N . ILE A 1 123 ? -39.943 -1.785 25.379 1.00 34.00 123 ILE A N 1
ATOM 970 C CA . ILE A 1 123 ? -38.797 -1.496 24.522 1.00 34.00 123 ILE A CA 1
ATOM 971 C C . ILE A 1 123 ? -39.219 -1.916 23.122 1.00 34.00 123 ILE A C 1
ATOM 973 O O . ILE A 1 123 ? -39.267 -3.100 22.800 1.00 34.00 123 ILE A O 1
ATOM 977 N N . GLU A 1 124 ? -39.605 -0.929 22.319 1.00 32.53 124 GLU A N 1
ATOM 978 C CA . GLU A 1 124 ? -39.670 -1.082 20.873 1.00 32.53 124 GLU A CA 1
ATOM 979 C C . GLU A 1 124 ? -38.260 -1.430 20.385 1.00 32.53 124 GLU A C 1
ATOM 981 O O . GLU A 1 124 ? -37.346 -0.605 20.419 1.00 32.53 124 GLU A O 1
ATOM 986 N N . THR A 1 125 ? -38.084 -2.678 19.965 1.00 35.12 125 THR A N 1
ATOM 987 C CA . THR A 1 125 ? -36.986 -3.127 19.113 1.00 35.12 125 THR A CA 1
ATOM 988 C C . THR A 1 125 ? -37.007 -2.294 17.838 1.00 35.12 125 THR A C 1
ATOM 990 O O . THR A 1 125 ? -37.751 -2.589 16.905 1.00 35.12 125 THR A O 1
ATOM 993 N N . LYS A 1 126 ? -36.223 -1.215 17.801 1.00 43.38 126 LYS A N 1
ATOM 994 C CA . LYS A 1 126 ? -35.908 -0.536 16.546 1.00 43.38 126 LYS A CA 1
ATOM 995 C C . LYS A 1 126 ? -34.847 -1.361 15.833 1.00 43.38 126 LYS A C 1
ATOM 997 O O . LYS A 1 126 ? -33.658 -1.208 16.094 1.00 43.38 126 LYS A O 1
ATOM 1002 N N . GLU A 1 127 ? -35.316 -2.263 14.975 1.00 53.28 127 GLU A N 1
ATOM 1003 C CA . GLU A 1 127 ? -34.528 -2.776 13.855 1.00 53.28 127 GLU A CA 1
ATOM 1004 C C . GLU A 1 127 ? -33.911 -1.592 13.097 1.00 53.28 127 GLU A C 1
ATOM 1006 O O . GLU A 1 127 ? -34.535 -0.531 12.973 1.00 53.28 127 GLU A O 1
ATOM 1011 N N . HIS A 1 128 ? -32.671 -1.750 12.633 1.00 57.78 128 HIS A N 1
ATOM 1012 C CA . HIS A 1 128 ? -31.957 -0.688 11.934 1.00 57.78 128 HIS A CA 1
ATOM 1013 C C . HIS A 1 128 ? -32.754 -0.172 10.736 1.00 57.78 128 HIS A C 1
ATOM 1015 O O . HIS A 1 128 ? -33.174 -0.926 9.859 1.00 57.78 128 HIS A O 1
ATOM 1021 N N . THR A 1 129 ? -32.938 1.146 10.685 1.00 68.44 129 THR A N 1
ATOM 1022 C CA . THR A 1 129 ? -33.483 1.814 9.511 1.00 68.44 129 THR A CA 1
ATOM 1023 C C . THR A 1 129 ? -32.506 1.674 8.346 1.00 68.44 129 THR A C 1
ATOM 1025 O O . THR A 1 129 ? -31.300 1.821 8.525 1.00 68.44 129 THR A O 1
ATOM 1028 N N . GLN A 1 130 ? -33.020 1.464 7.130 1.00 72.81 130 GLN A N 1
ATOM 1029 C CA . GLN A 1 130 ? -32.212 1.348 5.903 1.00 72.81 130 GLN A CA 1
ATOM 1030 C C . GLN A 1 130 ? -31.172 2.481 5.755 1.00 72.81 130 GLN A C 1
ATOM 1032 O O . GLN A 1 130 ? -30.064 2.253 5.281 1.00 72.81 130 GLN A O 1
ATOM 1037 N N . ALA A 1 131 ? -31.496 3.682 6.243 1.00 77.25 131 ALA A N 1
ATOM 1038 C CA . ALA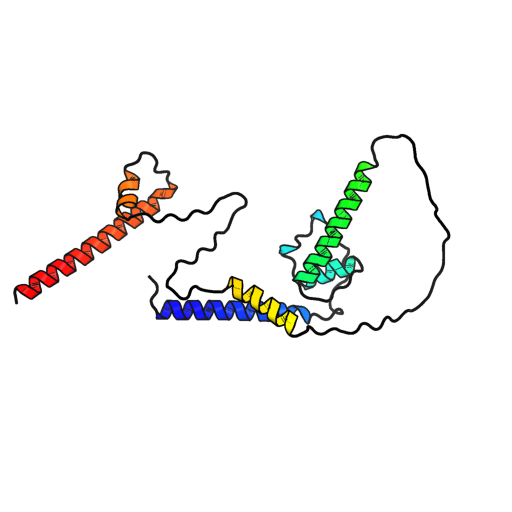 A 1 131 ? -30.610 4.843 6.232 1.00 77.25 131 ALA A CA 1
ATOM 1039 C C . ALA A 1 131 ? -29.310 4.662 7.044 1.00 77.25 131 ALA A C 1
ATOM 1041 O O . ALA A 1 131 ? -28.276 5.208 6.659 1.00 77.25 131 ALA A O 1
ATOM 1042 N N . ASP A 1 132 ? -29.343 3.910 8.147 1.00 74.44 132 ASP A N 1
ATOM 1043 C CA . ASP A 1 132 ? -28.164 3.669 8.988 1.00 74.44 132 ASP A CA 1
ATOM 1044 C C . ASP A 1 132 ? -27.219 2.666 8.320 1.00 74.44 132 ASP A C 1
ATOM 1046 O O . ASP A 1 132 ? -26.003 2.868 8.299 1.00 74.44 132 ASP A O 1
ATOM 1050 N N . ILE A 1 133 ? -27.794 1.640 7.684 1.00 76.38 133 ILE A N 1
ATOM 1051 C CA . ILE A 1 133 ? -27.064 0.653 6.882 1.00 76.38 133 ILE A CA 1
ATOM 1052 C C . ILE A 1 133 ? -26.387 1.343 5.696 1.00 76.38 133 ILE A C 1
ATOM 1054 O O . ILE A 1 133 ? -25.200 1.135 5.460 1.00 76.38 133 ILE A O 1
ATOM 1058 N N . ASP A 1 134 ? -27.103 2.214 4.981 1.00 80.00 134 ASP A N 1
ATOM 1059 C CA . ASP A 1 134 ? -26.556 2.939 3.830 1.00 80.00 134 ASP A CA 1
ATOM 1060 C C . ASP A 1 134 ? -25.419 3.892 4.238 1.00 80.00 134 ASP A C 1
ATOM 1062 O O . ASP A 1 134 ? -24.431 4.047 3.512 1.00 80.00 134 ASP A O 1
ATOM 1066 N N . LYS A 1 135 ? -25.521 4.511 5.422 1.00 83.19 135 LYS A N 1
ATOM 1067 C CA . LYS A 1 135 ? -24.465 5.368 5.970 1.00 83.19 135 LYS A CA 1
ATOM 1068 C C . LYS A 1 135 ? -23.212 4.564 6.319 1.00 83.19 135 LYS A C 1
ATOM 1070 O O . LYS A 1 135 ? -22.120 4.965 5.919 1.00 83.19 135 LYS A O 1
ATOM 1075 N N . LEU A 1 136 ? -23.372 3.431 7.002 1.00 78.06 136 LEU A N 1
ATOM 1076 C CA . LEU A 1 136 ? -22.276 2.515 7.327 1.00 78.06 136 LEU A CA 1
ATOM 1077 C C . LEU A 1 136 ? -21.583 2.012 6.054 1.00 78.06 136 LEU A C 1
ATOM 1079 O O . LEU A 1 136 ? -20.358 2.059 5.948 1.00 78.06 136 LEU A O 1
ATOM 1083 N N . ARG A 1 137 ? -22.370 1.612 5.050 1.00 80.50 137 ARG A N 1
ATOM 1084 C CA . ARG A 1 137 ? -21.864 1.164 3.747 1.00 80.50 137 ARG A CA 1
ATOM 1085 C C . ARG A 1 137 ? -20.973 2.214 3.097 1.00 80.50 137 ARG A C 1
ATOM 1087 O O . ARG A 1 137 ? -19.866 1.907 2.674 1.00 80.50 137 ARG A O 1
ATOM 1094 N N . LYS A 1 138 ? -21.426 3.469 3.094 1.00 82.75 138 LYS A N 1
ATOM 1095 C CA . LYS A 1 138 ? -20.682 4.597 2.528 1.00 82.75 138 LYS A CA 1
ATOM 1096 C C . LYS A 1 138 ? -19.378 4.882 3.279 1.00 82.75 138 LYS A C 1
ATOM 1098 O O . LYS A 1 138 ? -18.382 5.241 2.655 1.00 82.75 138 LYS A O 1
ATOM 1103 N N . GLU A 1 139 ? -19.377 4.743 4.604 1.00 81.12 139 GLU A N 1
ATOM 1104 C CA . GLU A 1 139 ? -18.179 4.925 5.434 1.00 81.12 139 GLU A CA 1
ATOM 1105 C C . GLU A 1 139 ? -17.138 3.819 5.195 1.00 81.12 139 GLU A C 1
ATOM 1107 O O . GLU A 1 139 ? -15.944 4.117 5.136 1.00 81.12 139 GLU A O 1
ATOM 1112 N N . ILE A 1 140 ? -17.572 2.568 5.011 1.00 78.94 140 ILE A N 1
ATOM 1113 C CA . ILE A 1 140 ? -16.676 1.442 4.715 1.00 78.94 140 ILE A CA 1
ATOM 1114 C C . ILE A 1 140 ? -16.167 1.525 3.269 1.00 78.94 140 ILE A C 1
ATOM 1116 O O . ILE A 1 140 ? -14.959 1.475 3.055 1.00 78.94 140 ILE A O 1
ATOM 1120 N N . GLU A 1 141 ? -17.037 1.752 2.280 1.00 82.25 141 GLU A N 1
ATOM 1121 C CA . GLU A 1 141 ? -16.646 1.901 0.866 1.00 82.25 141 GLU A CA 1
ATOM 1122 C C . GLU A 1 141 ? -15.594 2.997 0.656 1.00 82.25 141 GLU A C 1
ATOM 1124 O O . GLU A 1 141 ? -14.649 2.807 -0.113 1.00 82.25 141 GLU A O 1
ATOM 1129 N N . ALA A 1 142 ? -15.689 4.107 1.397 1.00 80.56 142 ALA A N 1
ATOM 1130 C CA . ALA A 1 142 ? -14.712 5.190 1.330 1.00 80.56 142 ALA A CA 1
ATOM 1131 C C . ALA A 1 142 ? -13.279 4.746 1.686 1.00 80.56 142 ALA A C 1
ATOM 1133 O O . ALA A 1 142 ? -12.321 5.319 1.166 1.00 80.56 142 ALA A O 1
ATOM 1134 N N . LYS A 1 143 ? -13.108 3.724 2.539 1.00 77.06 143 LYS A N 1
ATOM 1135 C CA . LYS A 1 143 ? -11.786 3.181 2.904 1.00 77.06 143 LYS A CA 1
ATOM 1136 C C . LYS A 1 143 ? -11.184 2.299 1.805 1.00 77.06 143 LYS A C 1
ATOM 1138 O O . LYS A 1 143 ? -9.963 2.197 1.716 1.00 77.06 143 LYS A O 1
ATOM 1143 N N . TYR A 1 144 ? -12.027 1.689 0.970 1.00 75.75 144 TYR A N 1
ATOM 1144 C CA . TYR A 1 144 ? -11.638 0.708 -0.053 1.00 75.75 144 TYR A CA 1
ATOM 1145 C C . TYR A 1 144 ? -11.767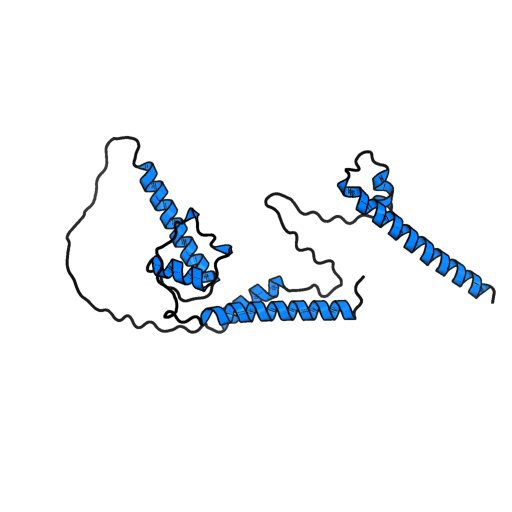 1.240 -1.488 1.00 75.75 144 TYR A C 1
ATOM 1147 O O . TYR A 1 144 ? -11.683 0.480 -2.456 1.00 75.75 144 TYR A O 1
ATOM 1155 N N . GLN A 1 145 ? -11.955 2.550 -1.655 1.00 76.06 145 GLN A N 1
ATOM 1156 C CA . GLN A 1 145 ? -12.092 3.166 -2.967 1.00 76.06 145 GLN A CA 1
ATOM 1157 C C . GLN A 1 145 ? -10.727 3.258 -3.673 1.00 76.06 145 GLN A C 1
ATOM 1159 O O . GLN A 1 145 ? -9.883 4.087 -3.329 1.00 76.06 145 GLN A O 1
ATOM 1164 N N . LEU A 1 146 ? -10.514 2.431 -4.699 1.00 74.06 146 LEU A N 1
ATOM 1165 C CA . LEU A 1 146 ? -9.347 2.555 -5.575 1.00 74.06 146 LEU A CA 1
ATOM 1166 C C . LEU A 1 146 ? -9.536 3.672 -6.619 1.00 74.06 146 LEU A C 1
ATOM 1168 O O . LEU A 1 146 ? -10.632 3.818 -7.173 1.00 74.06 146 LEU A O 1
ATOM 1172 N N . PRO A 1 147 ? -8.476 4.431 -6.956 1.00 80.50 147 PRO A N 1
ATOM 1173 C CA . PRO A 1 147 ? -8.509 5.391 -8.053 1.00 80.50 147 PRO A CA 1
ATOM 1174 C C . PRO A 1 147 ? -8.793 4.724 -9.403 1.00 80.50 147 PRO A C 1
ATOM 1176 O O . PRO A 1 147 ? -8.314 3.631 -9.698 1.00 80.50 147 PRO A O 1
ATOM 1179 N N . SER A 1 148 ? -9.549 5.417 -10.258 1.00 74.38 148 SER A N 1
ATOM 1180 C CA . SER A 1 148 ? -9.894 4.943 -11.609 1.00 74.38 148 SER A CA 1
ATOM 1181 C C . SER A 1 148 ? -8.704 4.916 -12.572 1.00 74.38 148 SER A C 1
ATOM 1183 O O . SER A 1 148 ? -8.734 4.212 -13.578 1.00 74.38 148 SER A O 1
ATOM 1185 N N . HIS A 1 149 ? -7.658 5.684 -12.274 1.00 72.81 149 HIS A N 1
ATOM 1186 C CA . HIS A 1 149 ? -6.430 5.762 -13.058 1.00 72.81 149 HIS A CA 1
ATOM 1187 C C . HIS A 1 149 ? -5.310 5.041 -12.306 1.00 72.81 149 HIS A C 1
ATOM 1189 O O . HIS A 1 149 ? -5.320 5.002 -11.078 1.00 72.81 149 HIS A O 1
ATOM 1195 N N . ARG A 1 150 ? -4.322 4.500 -13.032 1.00 71.19 150 ARG A N 1
ATOM 1196 C CA . ARG A 1 150 ? -3.179 3.807 -12.418 1.00 71.19 150 ARG A CA 1
ATOM 1197 C C . ARG A 1 150 ? -2.462 4.740 -11.445 1.00 71.19 150 ARG A C 1
ATOM 1199 O O . ARG A 1 150 ? -1.885 5.746 -11.849 1.00 71.19 150 ARG A O 1
ATOM 1206 N N . SER A 1 151 ? -2.484 4.375 -10.174 1.00 74.31 151 SER A N 1
ATOM 1207 C CA . SER A 1 151 ? -1.920 5.158 -9.081 1.00 74.31 151 SER A CA 1
ATOM 1208 C C . SER A 1 151 ? -1.247 4.235 -8.079 1.00 74.31 151 SER A C 1
ATOM 1210 O O . SER A 1 151 ? -1.719 3.123 -7.847 1.00 74.31 151 SER A O 1
ATOM 1212 N N . ILE A 1 152 ? -0.186 4.716 -7.438 1.00 74.00 152 ILE A N 1
ATOM 1213 C CA . ILE A 1 152 ? 0.401 4.031 -6.288 1.00 74.00 152 ILE A CA 1
ATOM 1214 C C . ILE A 1 152 ? -0.452 4.385 -5.069 1.00 74.00 152 ILE A C 1
ATOM 1216 O O . ILE A 1 152 ? -0.500 5.543 -4.659 1.00 74.00 152 ILE A O 1
ATOM 1220 N N . LEU A 1 153 ? -1.147 3.393 -4.518 1.00 73.81 153 LEU A N 1
ATOM 1221 C CA . LEU A 1 153 ? -1.857 3.525 -3.251 1.00 73.81 153 LEU A CA 1
ATOM 1222 C C . LEU A 1 153 ? -0.851 3.460 -2.111 1.00 73.81 153 LEU A C 1
ATOM 1224 O O . LEU A 1 153 ? -0.094 2.497 -1.997 1.00 73.81 153 LEU A O 1
ATOM 1228 N N . VAL A 1 154 ? -0.848 4.491 -1.273 1.00 71.19 154 VAL A N 1
ATOM 1229 C CA . VAL A 1 154 ? -0.005 4.528 -0.085 1.00 71.19 154 VAL A CA 1
ATOM 1230 C C . VAL A 1 154 ? -0.889 4.676 1.140 1.00 71.19 154 VAL A C 1
ATOM 1232 O O . VAL A 1 154 ? -1.547 5.698 1.319 1.00 71.19 154 VAL A O 1
ATOM 1235 N N . HIS A 1 155 ? -0.875 3.654 1.993 1.00 69.06 155 HIS A N 1
ATOM 1236 C CA . HIS A 1 155 ? -1.467 3.690 3.325 1.00 69.06 155 HIS A CA 1
ATOM 1237 C C . HIS A 1 155 ? -0.327 3.790 4.339 1.00 69.06 155 HIS A C 1
ATOM 1239 O O . HIS A 1 155 ? 0.191 2.760 4.775 1.00 69.06 155 HIS A O 1
ATOM 1245 N N . PRO A 1 156 ? 0.146 5.003 4.669 1.00 67.81 156 PRO A N 1
ATOM 1246 C CA . PRO A 1 156 ? 1.227 5.133 5.626 1.00 67.81 156 PRO A CA 1
ATOM 1247 C C . PRO A 1 156 ? 0.761 4.624 6.992 1.00 67.81 156 PRO A C 1
ATOM 1249 O O . PRO A 1 156 ? -0.216 5.117 7.555 1.00 67.81 156 PRO A O 1
ATOM 1252 N N . THR A 1 157 ? 1.480 3.656 7.554 1.00 59.03 157 THR A N 1
ATOM 1253 C CA . THR A 1 157 ? 1.384 3.306 8.972 1.00 59.03 157 THR A CA 1
ATOM 1254 C C . THR A 1 157 ? 2.059 4.420 9.759 1.00 59.03 157 THR A C 1
ATOM 1256 O O . THR A 1 157 ? 3.266 4.410 9.988 1.00 59.03 157 THR A O 1
ATOM 1259 N N . ILE A 1 158 ? 1.286 5.445 10.119 1.00 57.59 158 ILE A N 1
ATOM 1260 C CA . ILE A 1 158 ? 1.788 6.576 10.899 1.00 57.59 158 ILE A CA 1
ATOM 1261 C C . ILE A 1 158 ? 2.069 6.070 12.320 1.00 57.59 158 ILE A C 1
ATOM 1263 O O . ILE A 1 158 ? 1.194 6.073 13.186 1.00 57.59 158 ILE A O 1
ATOM 1267 N N . ALA A 1 159 ? 3.300 5.623 12.581 1.00 55.72 159 ALA A N 1
ATOM 1268 C CA . ALA A 1 159 ? 3.801 5.542 13.945 1.00 55.72 159 ALA A CA 1
ATOM 1269 C C . ALA A 1 159 ? 3.753 6.963 14.530 1.00 55.72 159 ALA A C 1
ATOM 1271 O O . ALA A 1 159 ? 4.198 7.913 13.881 1.00 55.72 159 ALA A O 1
ATOM 1272 N N . LYS A 1 160 ? 3.145 7.121 15.714 1.00 54.72 160 LYS A N 1
ATOM 1273 C CA . LYS A 1 160 ? 2.864 8.419 16.353 1.00 54.72 160 LYS A CA 1
ATOM 1274 C C . LYS A 1 160 ? 4.090 9.346 16.291 1.00 54.72 160 LYS A C 1
ATOM 1276 O O . LYS A 1 160 ? 5.013 9.192 17.083 1.00 54.72 160 LYS A O 1
ATOM 1281 N N . GLY A 1 161 ? 4.075 10.314 15.372 1.00 55.78 161 GLY A N 1
ATOM 1282 C CA . GLY A 1 161 ? 5.070 11.387 15.292 1.00 55.78 161 GLY A CA 1
ATOM 1283 C C . GLY A 1 161 ? 5.838 11.522 13.976 1.00 55.78 161 GLY A C 1
ATOM 1284 O O . GLY A 1 161 ? 6.461 12.566 13.797 1.00 55.78 161 GLY A O 1
ATOM 1285 N N . ASP A 1 162 ? 5.783 10.553 13.053 1.00 63.47 162 ASP A N 1
ATOM 1286 C CA . ASP A 1 162 ? 6.531 10.659 11.790 1.00 63.47 162 ASP A CA 1
ATOM 1287 C C . ASP A 1 162 ? 5.663 11.191 10.638 1.00 63.47 162 ASP A C 1
ATOM 1289 O O . ASP A 1 162 ? 4.539 10.734 10.410 1.00 63.47 162 ASP A O 1
ATOM 1293 N N . LYS A 1 163 ? 6.167 12.199 9.916 1.00 70.94 163 LYS A N 1
ATOM 1294 C CA . LYS A 1 163 ? 5.472 12.783 8.761 1.00 70.94 163 LYS A CA 1
ATOM 1295 C C . LYS A 1 163 ? 5.852 11.976 7.529 1.00 70.94 163 LYS A C 1
ATOM 1297 O O . LYS A 1 163 ? 6.937 12.157 6.986 1.00 70.94 163 LYS A O 1
ATOM 1302 N N . PHE A 1 164 ? 4.951 11.108 7.082 1.00 74.12 164 PHE A N 1
ATOM 1303 C CA . PHE A 1 164 ? 5.106 10.450 5.791 1.00 74.12 164 PHE A CA 1
ATOM 1304 C C . PHE A 1 164 ? 5.178 11.503 4.672 1.00 74.12 164 PHE A C 1
ATOM 1306 O O . PHE A 1 164 ? 4.277 12.335 4.551 1.00 74.12 164 PHE A O 1
ATOM 1313 N N . ASP A 1 165 ? 6.242 11.459 3.868 1.00 71.44 165 ASP A N 1
ATOM 1314 C CA . ASP A 1 165 ? 6.449 12.342 2.719 1.00 71.44 165 ASP A CA 1
ATOM 1315 C C . ASP A 1 165 ? 6.723 11.507 1.461 1.00 71.44 165 ASP A C 1
ATOM 1317 O O . ASP A 1 165 ? 7.447 10.510 1.496 1.00 71.44 165 ASP A O 1
ATOM 1321 N N . CYS A 1 166 ? 6.136 11.920 0.340 1.00 77.56 166 CYS A N 1
ATOM 1322 C CA . CYS A 1 166 ? 6.334 11.315 -0.972 1.00 77.56 166 CYS A CA 1
ATOM 1323 C C . CYS A 1 166 ? 6.948 12.347 -1.904 1.00 77.56 166 CYS A C 1
ATOM 1325 O O . CYS A 1 166 ? 6.369 13.405 -2.145 1.00 77.56 166 CYS A O 1
ATOM 1327 N N . ARG A 1 167 ? 8.096 12.012 -2.497 1.00 77.62 167 ARG A N 1
ATOM 1328 C CA . ARG A 1 167 ? 8.784 12.892 -3.438 1.00 77.62 167 ARG A CA 1
ATOM 1329 C C . ARG A 1 167 ? 8.966 12.216 -4.785 1.00 77.62 167 ARG A C 1
ATOM 1331 O O . ARG A 1 167 ? 9.507 11.119 -4.874 1.00 77.62 167 ARG A O 1
ATOM 1338 N N . ILE A 1 168 ? 8.592 12.932 -5.840 1.00 82.75 168 ILE A N 1
ATOM 1339 C CA . ILE A 1 168 ? 8.957 12.568 -7.207 1.00 82.75 168 ILE A CA 1
ATOM 1340 C C . ILE A 1 168 ? 10.419 12.963 -7.424 1.00 82.75 168 ILE A C 1
ATOM 1342 O O . ILE A 1 168 ? 10.789 14.128 -7.272 1.00 82.75 168 I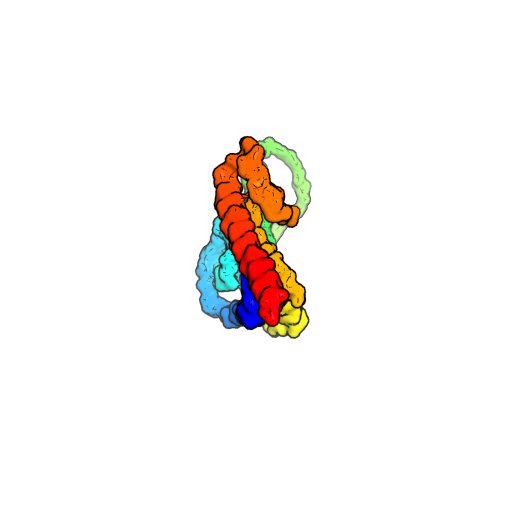LE A O 1
ATOM 1346 N N . VAL A 1 169 ? 11.249 11.989 -7.778 1.00 83.75 169 VAL A N 1
ATOM 1347 C CA . VAL A 1 169 ? 12.673 12.176 -8.071 1.00 83.75 169 VAL A CA 1
ATOM 1348 C C . VAL A 1 169 ? 13.015 11.513 -9.397 1.00 83.75 169 VAL A C 1
ATOM 1350 O O . VAL A 1 169 ? 12.422 10.501 -9.767 1.00 83.75 169 VAL A O 1
ATOM 1353 N N . SER A 1 170 ? 13.959 12.094 -10.136 1.00 90.00 170 SER A N 1
ATOM 1354 C CA . SER A 1 170 ? 14.432 11.494 -11.382 1.00 90.00 170 SER A CA 1
ATOM 1355 C C . SER A 1 170 ? 15.407 10.351 -11.103 1.00 90.00 170 SER A C 1
ATOM 1357 O O . SER A 1 170 ? 16.125 10.362 -10.102 1.00 90.00 170 SER A O 1
ATOM 1359 N N . LEU A 1 171 ? 15.497 9.396 -12.031 1.00 89.12 171 LEU A N 1
ATOM 1360 C CA . LEU A 1 171 ? 16.485 8.316 -11.952 1.00 89.12 171 LEU A CA 1
ATOM 1361 C C . LEU A 1 171 ? 17.918 8.867 -11.858 1.00 89.12 171 LEU A C 1
ATOM 1363 O O . LEU A 1 171 ? 18.710 8.406 -11.046 1.00 89.12 171 LEU A O 1
ATOM 1367 N N . HIS A 1 172 ? 18.228 9.923 -12.617 1.00 89.00 172 HIS A N 1
ATOM 1368 C CA . HIS A 1 172 ? 19.521 10.609 -12.549 1.00 89.00 172 HIS A CA 1
ATOM 1369 C C . HIS A 1 172 ? 19.822 11.170 -11.151 1.00 89.00 172 HIS A C 1
ATOM 1371 O O . HIS A 1 172 ? 20.952 11.092 -10.674 1.00 89.00 172 HIS A O 1
ATOM 1377 N N . TYR A 1 173 ? 18.809 11.721 -10.473 1.00 85.56 173 TYR A N 1
ATOM 1378 C CA . TYR A 1 173 ? 18.960 12.195 -9.101 1.00 85.56 173 TYR A CA 1
ATOM 1379 C C . TYR A 1 173 ? 19.278 11.044 -8.137 1.00 85.56 173 TYR A C 1
ATOM 1381 O O . TYR A 1 173 ? 20.138 11.208 -7.275 1.00 85.56 173 TYR A O 1
ATOM 1389 N N . LEU A 1 174 ? 18.623 9.888 -8.301 1.00 86.31 174 LEU A N 1
ATOM 1390 C CA . LEU A 1 174 ? 18.855 8.695 -7.481 1.00 86.31 174 LEU A CA 1
ATOM 1391 C C . LEU A 1 174 ? 20.238 8.070 -7.717 1.00 86.31 174 LEU A C 1
ATOM 1393 O O . LEU A 1 174 ? 20.915 7.705 -6.761 1.00 86.31 174 LEU A O 1
ATOM 1397 N N . LEU A 1 175 ? 20.701 8.019 -8.966 1.00 86.88 175 LEU A N 1
ATOM 1398 C CA . LEU A 1 175 ? 22.046 7.540 -9.308 1.00 86.88 175 LEU A CA 1
ATOM 1399 C C . LEU A 1 175 ? 23.142 8.465 -8.760 1.00 86.88 175 LEU A C 1
ATOM 1401 O O . LEU A 1 175 ? 24.184 8.008 -8.305 1.00 86.88 175 LEU A O 1
ATOM 1405 N N . ASN A 1 176 ? 22.900 9.774 -8.728 1.00 81.94 176 ASN A N 1
ATOM 1406 C CA . ASN A 1 176 ? 23.836 10.731 -8.134 1.00 81.94 176 ASN A CA 1
ATOM 1407 C C . ASN A 1 176 ? 23.710 10.849 -6.613 1.00 81.94 176 ASN A C 1
ATOM 1409 O O . ASN A 1 176 ? 24.451 11.617 -5.994 1.00 81.94 176 ASN A O 1
ATOM 1413 N N . TYR A 1 177 ? 22.778 10.119 -6.000 1.00 72.88 177 TYR A N 1
ATOM 1414 C CA . TYR A 1 177 ? 22.560 10.164 -4.560 1.00 72.88 177 TYR A CA 1
ATOM 1415 C C . TYR A 1 177 ? 23.774 9.629 -3.791 1.00 72.88 177 TYR A C 1
ATOM 1417 O O . TYR A 1 177 ? 24.062 10.117 -2.701 1.00 72.88 177 TYR A O 1
ATOM 1425 N N . ALA A 1 178 ? 24.536 8.708 -4.397 1.00 64.25 178 ALA A N 1
ATOM 1426 C CA . ALA A 1 178 ? 25.750 8.159 -3.803 1.00 64.25 178 ALA A CA 1
ATOM 1427 C C . ALA A 1 178 ? 26.925 9.155 -3.719 1.00 64.25 178 ALA A C 1
ATOM 1429 O O . ALA A 1 178 ? 27.827 9.007 -2.904 1.00 64.25 178 ALA A O 1
ATOM 1430 N N . ASN A 1 179 ? 26.906 10.212 -4.532 1.00 64.06 179 ASN A N 1
ATOM 1431 C CA . ASN A 1 179 ? 28.010 11.172 -4.619 1.00 64.06 179 ASN A CA 1
ATOM 1432 C C . ASN A 1 179 ? 27.898 12.319 -3.607 1.00 64.06 179 ASN A C 1
ATOM 1434 O O . ASN A 1 179 ? 28.708 13.243 -3.616 1.00 64.06 179 ASN A O 1
ATOM 1438 N N . LYS A 1 180 ? 26.867 12.304 -2.760 1.00 61.97 180 LYS A N 1
ATOM 1439 C CA . LYS A 1 180 ? 26.726 13.244 -1.651 1.00 61.97 180 LYS A CA 1
ATOM 1440 C C . LYS A 1 180 ? 27.118 12.486 -0.392 1.00 61.97 180 LYS A C 1
ATOM 1442 O O . LYS A 1 180 ? 26.525 11.444 -0.136 1.00 61.97 180 LYS A O 1
ATOM 1447 N N . ASP A 1 181 ? 28.023 13.031 0.425 1.00 58.22 181 ASP A N 1
ATOM 1448 C CA . ASP A 1 181 ? 28.473 12.507 1.740 1.00 58.22 181 ASP A CA 1
ATOM 1449 C C . ASP A 1 181 ? 27.337 12.318 2.785 1.00 58.22 181 ASP A C 1
ATOM 1451 O O . ASP A 1 181 ? 27.545 12.248 3.991 1.00 58.22 181 ASP A O 1
ATOM 1455 N N . THR A 1 182 ? 26.085 12.287 2.333 1.00 55.38 182 THR A N 1
ATOM 1456 C CA . THR A 1 182 ? 24.836 12.202 3.083 1.00 55.38 182 THR A CA 1
ATOM 1457 C C . THR A 1 182 ? 24.159 10.834 2.951 1.00 55.38 182 THR A C 1
ATOM 1459 O O . THR A 1 182 ? 23.023 10.692 3.414 1.00 55.38 182 THR A O 1
ATOM 1462 N N . ILE A 1 183 ? 24.805 9.828 2.337 1.00 59.47 183 ILE A N 1
ATOM 1463 C CA . ILE A 1 183 ? 24.274 8.458 2.322 1.00 59.47 183 ILE A CA 1
ATOM 1464 C C . ILE A 1 183 ? 24.294 7.918 3.753 1.00 59.47 183 ILE A C 1
ATOM 1466 O O . ILE A 1 183 ? 25.277 7.373 4.245 1.00 59.47 183 ILE A O 1
ATOM 1470 N N . LYS A 1 184 ? 23.166 8.052 4.438 1.00 64.06 184 LYS A N 1
ATOM 1471 C CA . LYS A 1 184 ? 22.854 7.191 5.574 1.00 64.06 184 LYS A CA 1
ATOM 1472 C C . LYS A 1 184 ? 22.569 5.804 4.990 1.00 64.06 184 LYS A C 1
ATOM 1474 O O . LYS A 1 184 ? 21.883 5.724 3.974 1.00 64.06 184 LYS A O 1
ATOM 1479 N N . GLU A 1 185 ? 23.047 4.733 5.622 1.00 61.78 185 GLU A N 1
ATOM 1480 C CA . GLU A 1 185 ? 22.891 3.323 5.189 1.00 61.78 185 GLU A CA 1
ATOM 1481 C C . GLU A 1 185 ? 21.476 2.974 4.684 1.00 61.78 185 GLU A C 1
ATOM 1483 O O . GLU A 1 185 ? 21.311 2.187 3.756 1.00 61.78 185 GLU A O 1
ATOM 1488 N N . LYS A 1 186 ? 20.455 3.659 5.216 1.00 59.03 186 LYS A N 1
ATOM 1489 C CA . LYS A 1 186 ? 19.044 3.590 4.807 1.00 59.03 186 LYS A CA 1
ATOM 1490 C C . LYS A 1 186 ? 18.761 3.892 3.323 1.00 59.03 186 LYS A C 1
ATOM 1492 O O . LYS A 1 186 ? 17.645 3.655 2.879 1.00 59.03 186 LYS A O 1
ATOM 1497 N N . CYS A 1 187 ? 19.714 4.429 2.560 1.00 72.31 187 CYS A N 1
ATOM 1498 C CA . CYS A 1 187 ? 19.537 4.755 1.139 1.00 72.31 187 CYS A CA 1
ATOM 1499 C C . CYS A 1 187 ? 20.334 3.850 0.181 1.00 72.31 187 CYS A C 1
ATOM 1501 O O . CYS A 1 187 ? 20.267 4.065 -1.029 1.00 72.31 187 CYS A O 1
ATOM 1503 N N . PHE A 1 188 ? 21.071 2.853 0.684 1.00 77.50 188 PHE A N 1
ATOM 1504 C CA . PHE A 1 188 ? 21.887 1.966 -0.155 1.00 77.50 188 PHE A CA 1
ATOM 1505 C C . PHE A 1 188 ? 21.040 1.104 -1.101 1.00 77.50 188 PHE A C 1
ATOM 1507 O O . PHE A 1 188 ? 21.301 1.069 -2.300 1.00 77.50 188 PHE A O 1
ATOM 1514 N N . GLU A 1 189 ? 19.982 0.468 -0.590 1.00 85.12 189 GLU A N 1
ATOM 1515 C CA . GLU A 1 189 ? 19.089 -0.372 -1.404 1.00 85.12 189 GLU A CA 1
ATOM 1516 C C . GLU A 1 189 ? 18.440 0.419 -2.545 1.00 85.12 189 GLU A C 1
ATOM 1518 O O . GLU A 1 189 ? 18.290 -0.084 -3.656 1.00 85.12 189 GLU A O 1
ATOM 1523 N N . LEU A 1 190 ? 18.114 1.691 -2.294 1.00 83.38 190 LEU A N 1
ATOM 1524 C CA . LEU A 1 190 ? 17.540 2.578 -3.300 1.00 83.38 190 LEU A CA 1
ATOM 1525 C C . LEU A 1 190 ? 18.542 2.903 -4.415 1.00 83.38 190 LEU A C 1
ATOM 1527 O O . LEU A 1 190 ? 18.160 2.967 -5.584 1.00 83.38 190 LEU A O 1
ATOM 1531 N N . TYR A 1 191 ? 19.817 3.091 -4.068 1.00 85.19 191 TYR A N 1
ATOM 1532 C CA . TYR A 1 191 ? 20.879 3.271 -5.055 1.00 85.19 191 TYR A CA 1
ATOM 1533 C C . TYR A 1 191 ? 21.084 2.000 -5.886 1.00 85.19 191 TYR A C 1
ATOM 1535 O O . TYR A 1 191 ? 21.044 2.076 -7.112 1.00 85.19 191 TYR A O 1
ATOM 1543 N N . LEU A 1 192 ? 21.197 0.837 -5.234 1.00 87.12 192 LEU A N 1
ATOM 1544 C CA . LEU A 1 192 ? 21.368 -0.453 -5.908 1.00 87.12 192 LEU A CA 1
ATOM 1545 C C . LEU A 1 192 ? 20.204 -0.755 -6.864 1.00 87.12 192 LEU A C 1
ATOM 1547 O O . LEU A 1 192 ? 20.411 -1.165 -8.005 1.00 87.12 192 LEU A O 1
ATOM 1551 N N . PHE A 1 193 ? 18.969 -0.488 -6.428 1.00 90.31 193 PHE A N 1
ATOM 1552 C CA . PHE A 1 193 ? 17.792 -0.581 -7.289 1.00 90.31 193 PHE A CA 1
ATOM 1553 C C . PHE A 1 193 ? 17.895 0.357 -8.496 1.00 90.31 193 PHE A C 1
ATOM 1555 O O . PHE A 1 193 ? 17.596 -0.041 -9.620 1.00 90.31 193 PHE A O 1
ATOM 1562 N N . SER A 1 194 ? 18.321 1.602 -8.274 1.00 91.38 194 SER A N 1
ATOM 1563 C CA . SER A 1 194 ? 18.439 2.603 -9.338 1.00 91.38 194 SER A CA 1
ATOM 1564 C C . SER A 1 194 ? 19.485 2.209 -10.378 1.00 91.38 194 SER A C 1
ATOM 1566 O O . SER A 1 194 ? 19.249 2.394 -11.570 1.00 91.38 194 SER A O 1
ATOM 1568 N N . GLU A 1 195 ? 20.611 1.639 -9.947 1.00 91.00 195 GLU A N 1
ATOM 1569 C CA . GLU A 1 195 ? 21.658 1.117 -10.827 1.00 91.00 195 GLU A CA 1
ATOM 1570 C C . GLU A 1 195 ? 21.137 -0.046 -11.678 1.00 91.00 195 GLU A C 1
ATOM 1572 O O . GLU A 1 195 ? 21.169 0.037 -12.906 1.00 91.00 195 GLU A O 1
ATOM 1577 N N . ALA A 1 196 ? 20.549 -1.068 -11.049 1.00 93.75 196 ALA A N 1
ATOM 1578 C CA . ALA A 1 196 ? 19.987 -2.219 -11.755 1.00 93.75 196 ALA A CA 1
ATOM 1579 C C . ALA A 1 196 ? 18.876 -1.813 -12.741 1.00 93.75 196 ALA A C 1
ATOM 1581 O O . ALA A 1 196 ? 18.805 -2.309 -13.868 1.00 93.75 196 ALA A O 1
ATOM 1582 N N . PHE A 1 197 ? 18.013 -0.875 -12.342 1.00 94.25 197 PHE A N 1
ATOM 1583 C CA . PHE A 1 197 ? 16.963 -0.349 -13.210 1.00 94.25 197 PHE A CA 1
ATOM 1584 C C . PHE A 1 197 ? 17.542 0.428 -14.399 1.00 94.25 197 PHE A C 1
ATOM 1586 O O . PHE A 1 197 ? 17.065 0.283 -15.526 1.00 94.25 197 PHE A O 1
ATOM 1593 N N . ASN A 1 198 ? 18.594 1.218 -14.174 1.00 94.62 198 ASN A N 1
ATOM 1594 C CA . ASN A 1 198 ? 19.292 1.927 -15.239 1.00 94.62 198 ASN A CA 1
ATOM 1595 C C . ASN A 1 198 ? 19.963 0.959 -16.225 1.00 94.62 198 ASN A C 1
ATOM 1597 O O . ASN A 1 198 ? 19.829 1.140 -17.433 1.00 94.62 198 ASN A O 1
ATOM 1601 N N . GLU A 1 199 ? 20.626 -0.094 -15.741 1.00 95.06 199 GLU A N 1
ATOM 1602 C CA . GLU A 1 199 ? 21.213 -1.127 -16.604 1.00 95.06 199 GLU A CA 1
ATOM 1603 C C . GLU A 1 199 ? 20.159 -1.835 -17.459 1.00 95.06 199 GLU A C 1
ATOM 1605 O O . GLU A 1 199 ? 20.359 -2.027 -18.661 1.00 95.06 199 GLU A O 1
ATOM 1610 N N . MET A 1 200 ? 19.012 -2.177 -16.865 1.00 96.44 200 MET A N 1
ATOM 1611 C CA . MET A 1 200 ? 17.893 -2.781 -17.586 1.00 96.44 200 MET A CA 1
ATOM 1612 C C . MET A 1 200 ? 17.413 -1.876 -18.729 1.00 96.44 200 MET A C 1
ATOM 1614 O O . MET A 1 200 ? 17.277 -2.345 -19.859 1.00 96.44 200 MET A O 1
ATOM 1618 N N . LEU A 1 201 ? 17.211 -0.580 -18.459 1.00 94.88 201 LEU A N 1
ATOM 1619 C CA . LEU A 1 201 ? 16.816 0.396 -19.478 1.00 94.88 201 LEU A CA 1
ATOM 1620 C C . LEU A 1 201 ? 17.871 0.527 -20.579 1.00 94.88 201 LEU A C 1
ATOM 1622 O O . LEU A 1 201 ? 17.542 0.472 -21.761 1.00 94.88 201 LEU A O 1
ATOM 1626 N N . MET A 1 202 ? 19.145 0.671 -20.207 1.00 94.75 202 MET A N 1
ATOM 1627 C CA . MET A 1 202 ? 20.243 0.799 -21.167 1.00 94.75 202 MET A CA 1
ATOM 1628 C C . MET A 1 202 ? 20.330 -0.419 -22.085 1.00 94.75 202 MET A C 1
ATOM 1630 O O . MET A 1 202 ? 20.520 -0.266 -23.294 1.00 94.75 202 MET A O 1
ATOM 1634 N N . ARG A 1 203 ? 20.154 -1.626 -21.539 1.00 96.44 203 ARG A N 1
ATOM 1635 C CA . ARG A 1 203 ? 20.154 -2.869 -22.312 1.00 96.44 203 ARG A CA 1
ATOM 1636 C C . ARG A 1 203 ? 18.986 -2.931 -23.293 1.00 96.44 203 ARG A C 1
ATOM 1638 O O . ARG A 1 203 ? 19.202 -3.276 -24.455 1.00 96.44 203 ARG A O 1
ATOM 1645 N N . ASP A 1 204 ? 17.786 -2.578 -22.845 1.00 96.81 204 ASP A N 1
ATOM 1646 C CA . ASP A 1 204 ? 16.580 -2.597 -23.675 1.00 96.81 204 ASP A CA 1
ATOM 1647 C C . ASP A 1 204 ? 16.664 -1.568 -24.816 1.00 96.81 204 ASP A C 1
ATOM 1649 O O . ASP A 1 204 ? 16.511 -1.912 -25.990 1.00 96.81 204 ASP A O 1
ATOM 1653 N N . TYR A 1 205 ? 17.055 -0.326 -24.509 1.00 96.19 205 TYR A N 1
ATOM 1654 C CA . TYR A 1 205 ? 17.270 0.706 -25.528 1.00 96.19 205 TYR A CA 1
ATOM 1655 C C . TYR A 1 205 ? 18.369 0.328 -26.519 1.00 96.19 205 TYR A C 1
ATOM 1657 O O . TYR A 1 205 ? 18.198 0.513 -27.723 1.00 96.19 205 TYR A O 1
ATOM 1665 N N . SER A 1 206 ? 19.480 -0.238 -26.043 1.00 96.31 206 SER A N 1
ATOM 1666 C CA . SER A 1 206 ? 20.570 -0.681 -26.920 1.00 96.31 206 SER A CA 1
ATOM 1667 C C . SER A 1 206 ? 20.105 -1.771 -27.886 1.00 96.31 206 SER A C 1
ATOM 1669 O O . SER A 1 206 ? 20.435 -1.719 -29.071 1.00 96.31 206 SER A O 1
ATOM 1671 N N . TYR A 1 207 ? 19.297 -2.725 -27.412 1.00 96.50 207 TYR A N 1
ATOM 1672 C CA . TYR A 1 207 ? 18.703 -3.753 -28.264 1.00 96.50 207 TYR A CA 1
ATOM 1673 C C . TYR A 1 207 ? 17.742 -3.154 -29.297 1.00 96.50 207 TYR A C 1
ATOM 1675 O O . TYR A 1 207 ? 17.811 -3.505 -30.475 1.00 96.50 207 TYR A O 1
ATOM 1683 N N . HIS A 1 208 ? 16.891 -2.211 -28.891 1.00 96.31 208 HIS A N 1
ATOM 1684 C CA . HIS A 1 208 ? 15.988 -1.511 -29.804 1.00 96.31 208 HIS A CA 1
ATOM 1685 C C . HIS A 1 208 ? 16.733 -0.729 -30.889 1.00 96.31 208 HIS A C 1
ATOM 1687 O O . HIS A 1 208 ? 16.363 -0.814 -32.064 1.00 96.31 208 HIS A O 1
ATOM 1693 N N . ILE A 1 209 ? 17.797 -0.010 -30.523 1.00 96.19 209 ILE A N 1
ATOM 1694 C CA . ILE A 1 209 ? 18.655 0.705 -31.476 1.00 96.19 209 ILE A CA 1
ATOM 1695 C C . ILE A 1 209 ? 19.298 -0.292 -32.440 1.00 96.19 209 ILE A C 1
ATOM 1697 O O . ILE A 1 209 ? 19.184 -0.122 -33.652 1.00 96.19 209 ILE A O 1
ATOM 1701 N N . TYR A 1 210 ? 19.916 -1.356 -31.919 1.00 96.69 210 TYR A N 1
ATOM 1702 C CA . TYR A 1 210 ? 20.536 -2.399 -32.735 1.00 96.69 210 TYR A CA 1
ATOM 1703 C C . TYR A 1 210 ? 19.544 -3.003 -33.732 1.00 96.69 210 TYR A C 1
ATOM 1705 O O . TYR A 1 210 ? 19.827 -3.053 -34.926 1.00 96.69 210 TYR A O 1
ATOM 1713 N N . ARG A 1 211 ? 18.360 -3.406 -33.259 1.00 96.44 211 ARG A N 1
ATOM 1714 C CA . ARG A 1 211 ? 17.311 -3.990 -34.099 1.00 96.44 211 ARG A CA 1
ATOM 1715 C C . ARG A 1 211 ? 16.865 -3.026 -35.195 1.00 96.44 211 ARG A C 1
ATOM 1717 O O . ARG A 1 211 ? 16.698 -3.456 -36.328 1.00 96.44 211 ARG A O 1
ATOM 1724 N N . SER A 1 212 ? 16.705 -1.746 -34.862 1.00 96.06 212 SER A N 1
ATOM 1725 C CA . SER A 1 212 ? 16.288 -0.712 -35.817 1.00 96.06 212 SER A CA 1
ATOM 1726 C C . SER A 1 212 ? 17.347 -0.477 -36.895 1.00 96.06 212 SER A C 1
ATOM 1728 O O . SER A 1 212 ? 17.020 -0.374 -38.072 1.00 96.06 212 SER A O 1
ATOM 1730 N N . LEU A 1 213 ? 18.626 -0.434 -36.510 1.00 95.81 213 LEU A N 1
ATOM 1731 C CA . LEU A 1 213 ? 19.735 -0.309 -37.459 1.00 95.81 213 LEU A CA 1
ATOM 1732 C C . LEU A 1 213 ? 19.854 -1.548 -38.348 1.00 95.81 213 LEU A C 1
ATOM 1734 O O . LEU A 1 213 ? 20.038 -1.413 -39.553 1.00 95.81 213 LEU A O 1
ATOM 1738 N N . TYR A 1 214 ? 19.713 -2.739 -37.764 1.00 95.69 214 TYR A N 1
ATOM 1739 C CA . TYR A 1 214 ? 19.748 -4.000 -38.497 1.00 95.69 214 TYR A CA 1
ATOM 1740 C C . TYR A 1 214 ? 18.613 -4.093 -39.523 1.00 95.69 214 TYR A C 1
ATOM 1742 O O . TYR A 1 214 ? 18.866 -4.431 -40.671 1.00 95.69 214 TYR A O 1
ATOM 1750 N N . SER A 1 215 ? 17.388 -3.699 -39.159 1.00 93.75 215 SER A N 1
ATOM 1751 C CA . SER A 1 215 ? 16.256 -3.682 -40.096 1.00 93.75 215 SER A CA 1
ATOM 1752 C C . SER A 1 215 ? 16.381 -2.658 -41.227 1.00 93.75 215 SER A C 1
ATOM 1754 O O . SER A 1 215 ? 15.643 -2.753 -42.195 1.00 93.75 215 SER A O 1
ATOM 1756 N N . CYS A 1 216 ? 17.268 -1.665 -41.108 1.00 90.50 216 CYS A N 1
ATOM 1757 C CA . CYS A 1 216 ? 17.560 -0.717 -42.189 1.00 90.50 216 CYS A CA 1
ATOM 1758 C C . CYS A 1 216 ? 18.655 -1.218 -43.147 1.00 90.50 216 CYS A C 1
ATOM 1760 O O . CYS A 1 216 ? 18.937 -0.550 -44.141 1.00 90.50 216 CYS A O 1
ATOM 1762 N N . LEU A 1 217 ? 19.333 -2.318 -42.804 1.00 85.31 217 LEU A N 1
ATOM 1763 C CA . LEU A 1 217 ? 20.386 -2.940 -43.611 1.00 85.31 217 LEU A CA 1
ATOM 1764 C C . LEU A 1 217 ? 19.859 -4.088 -44.492 1.00 85.31 217 LEU A C 1
ATOM 1766 O O . LEU A 1 217 ? 20.554 -4.462 -45.436 1.00 85.31 217 LEU A O 1
ATOM 1770 N N . GLU A 1 218 ? 18.673 -4.628 -44.187 1.00 55.88 218 GLU A N 1
ATOM 1771 C CA . GLU A 1 218 ? 17.870 -5.484 -45.084 1.00 55.88 218 GLU A CA 1
ATOM 1772 C C . GLU A 1 218 ? 17.043 -4.643 -46.066 1.00 55.88 218 GLU A C 1
ATOM 1774 O O . GLU A 1 218 ? 16.911 -5.086 -47.231 1.00 55.88 218 GLU A O 1
#